Protein AF-A0AAU2EIB4-F1 (afdb_monomer)

Radius of gyration: 29.51 Å; Cα contacts (8 Å, |Δi|>4): 451; chains: 1; bounding box: 80×60×90 Å

Sequence (288 aa):
MELRTLIRRVTLGVAVVGSLVVGLFWWALLSLPGDAEPPDVTAMANAPATRAADRAAAELTDSQLGLLHARTPWAEQLGTSAADLCFSRSWSGSFGSGERWDPVTCRRTGTTYLAFDGEIRQRLDELDHTVAALGWLPDGGTWLTDADRHLQAPDSPAHPAATESAHPRQVPVRLHLSYTRLHTGPLTLSIDVLEVPAVPAGAGSWGSWADTRSLGGMPHQNDSSARAVYLTWRPVDSTALLGSTAHRYVAAFSFDAKYYVEPPAHSPEPSAPPAGAPACHSGSGRCN

Mean predicted aligned error: 10.16 Å

Secondary structure (DSSP, 8-state):
-HHHHHHHHHHHHHHHHHHHHHHHHHHHHHTSPP-PPPP-HHHHHHSHHHHHHHHHHHHHHHHHHHHHHHH-TTSEEEEEEEEEEEEEEEEEPSTT--EEEPPPEEEEEEEEEEEE-S-HHHHHHHHHHHHHHTTEEETTS--HHHHHHHHTS--SPP-TT--S------PPPEEEEEEEETTSTTEEEEEEEEETT-----SHHHHTTTTTSSTT------BTTEEEEEEEEE---HHHHHHGGGSSEEEEEEEEEEEEEPPP----------TT-----TTSS---

Nearest PDB structures (foldseek):
  8v3t-assembly1_a  TM=2.772E-01  e=1.375E+00  Clostridioides difficile
  3t24-assembly4_C  TM=1.553E-01  e=1.664E-01  Pseudomonas aeruginosa
  5nxn-assembly1_C  TM=1.214E-01  e=2.199E+00  Providencia stuartii

Structure (mmCIF, N/CA/C/O backbone):
data_AF-A0AAU2EIB4-F1
#
_entry.id   AF-A0AAU2EIB4-F1
#
loop_
_atom_site.group_PDB
_atom_site.id
_atom_site.type_symbol
_atom_site.label_atom_id
_atom_site.label_alt_id
_atom_site.label_comp_id
_atom_site.label_asym_id
_atom_site.label_entity_id
_atom_site.label_seq_id
_atom_site.pdbx_PDB_ins_code
_atom_site.Cartn_x
_atom_site.Cartn_y
_atom_site.Cartn_z
_atom_site.occupancy
_atom_site.B_iso_or_equiv
_atom_site.auth_seq_id
_atom_site.auth_comp_id
_atom_site.auth_asym_id
_atom_site.auth_atom_id
_atom_site.pdbx_PDB_model_num
ATOM 1 N N . MET A 1 1 ? 11.796 44.456 -66.136 1.00 62.12 1 MET A N 1
ATOM 2 C CA . MET A 1 1 ? 12.784 43.388 -65.849 1.00 62.12 1 MET A CA 1
ATOM 3 C C . MET A 1 1 ? 12.733 42.923 -64.388 1.00 62.12 1 MET A C 1
ATOM 5 O O . MET A 1 1 ? 13.039 41.769 -64.129 1.00 62.12 1 MET A O 1
ATOM 9 N N . GLU A 1 2 ? 12.257 43.751 -63.452 1.00 80.56 2 GLU A N 1
ATOM 10 C CA . GLU A 1 2 ? 12.262 43.447 -62.009 1.00 80.56 2 GLU A CA 1
ATOM 11 C C . GLU A 1 2 ? 11.270 42.364 -61.550 1.00 80.56 2 GLU A C 1
ATOM 13 O O . GLU A 1 2 ? 11.592 41.567 -60.671 1.00 80.56 2 GLU A O 1
ATOM 18 N N . LEU A 1 3 ? 10.102 42.250 -62.195 1.00 82.38 3 LEU A N 1
ATOM 19 C CA . LEU A 1 3 ? 9.063 41.294 -61.786 1.00 82.38 3 LEU A CA 1
ATOM 20 C C . LEU A 1 3 ? 9.509 39.824 -61.911 1.00 82.38 3 LEU A C 1
ATOM 22 O O . LEU A 1 3 ? 9.222 39.009 -61.040 1.00 82.38 3 LEU A O 1
ATOM 26 N N . ARG A 1 4 ? 10.264 39.474 -62.963 1.00 84.62 4 ARG A N 1
ATOM 27 C CA . ARG A 1 4 ? 10.778 38.102 -63.157 1.00 84.62 4 ARG A CA 1
ATOM 28 C C . ARG A 1 4 ? 11.824 37.729 -62.103 1.00 84.62 4 ARG A C 1
ATOM 30 O O . ARG A 1 4 ? 11.885 36.576 -61.683 1.00 84.62 4 ARG A O 1
ATOM 37 N N . THR A 1 5 ? 12.626 38.700 -61.672 1.00 83.75 5 THR A N 1
ATOM 38 C CA . THR A 1 5 ? 13.637 38.523 -60.623 1.00 83.75 5 THR A CA 1
ATOM 39 C C . THR A 1 5 ? 12.980 38.356 -59.256 1.00 83.75 5 THR A C 1
ATOM 41 O O . THR A 1 5 ? 13.392 37.486 -58.490 1.00 83.75 5 THR A O 1
ATOM 44 N N . LEU A 1 6 ? 11.921 39.127 -58.980 1.00 84.81 6 LEU A N 1
ATOM 45 C CA . LEU A 1 6 ? 11.118 38.997 -57.764 1.00 84.81 6 LEU A CA 1
ATOM 46 C C . LEU A 1 6 ? 10.454 37.613 -57.683 1.00 84.81 6 LEU A C 1
ATOM 48 O O . LEU A 1 6 ? 10.629 36.918 -56.686 1.00 84.81 6 LEU A O 1
ATOM 52 N N . ILE A 1 7 ? 9.782 37.173 -58.756 1.00 86.69 7 ILE A N 1
ATOM 53 C CA . ILE A 1 7 ? 9.124 35.857 -58.813 1.00 86.69 7 ILE A CA 1
ATOM 54 C C . ILE A 1 7 ? 10.138 34.737 -58.553 1.00 86.69 7 ILE A C 1
ATOM 56 O O . ILE A 1 7 ? 9.913 33.922 -57.667 1.00 86.69 7 ILE A O 1
ATOM 60 N N . ARG A 1 8 ? 11.295 34.736 -59.236 1.00 86.12 8 ARG A N 1
ATOM 61 C CA . ARG A 1 8 ? 12.336 33.710 -59.033 1.00 86.12 8 ARG A CA 1
ATOM 62 C C . ARG A 1 8 ? 12.844 33.642 -57.590 1.00 86.12 8 ARG A C 1
ATOM 64 O O . ARG A 1 8 ? 13.048 32.544 -57.082 1.00 86.12 8 ARG A O 1
ATOM 71 N N . ARG A 1 9 ? 13.039 34.788 -56.928 1.00 87.38 9 ARG A N 1
ATOM 72 C CA . ARG A 1 9 ? 13.483 34.835 -55.523 1.00 87.38 9 ARG A CA 1
ATOM 73 C C . ARG A 1 9 ? 12.424 34.278 -54.574 1.00 87.38 9 ARG A C 1
ATOM 75 O O . ARG A 1 9 ? 12.771 33.514 -53.680 1.00 87.38 9 ARG A O 1
ATOM 82 N N . VAL A 1 10 ? 11.151 34.606 -54.799 1.00 87.81 10 VAL A N 1
ATOM 83 C CA . VAL A 1 10 ? 10.037 34.083 -53.995 1.00 87.81 10 VAL A CA 1
ATOM 84 C C . VAL A 1 10 ? 9.903 32.570 -54.173 1.00 87.81 10 VAL A C 1
ATOM 86 O O . VAL A 1 10 ? 9.831 31.853 -53.180 1.00 87.81 10 VAL A O 1
ATOM 89 N N . THR A 1 11 ? 9.946 32.057 -55.408 1.00 88.25 11 THR A N 1
ATOM 90 C CA . THR A 1 11 ? 9.842 30.609 -55.663 1.00 88.25 11 THR A CA 1
ATOM 91 C C . THR A 1 11 ? 11.001 29.835 -55.033 1.00 88.25 11 THR A C 1
ATOM 93 O O . THR A 1 11 ? 10.778 28.787 -54.432 1.00 88.25 11 THR A O 1
ATOM 96 N N . LEU A 1 12 ? 12.227 30.368 -55.113 1.00 90.19 12 LEU A N 1
ATOM 97 C CA . LEU A 1 12 ? 13.396 29.768 -54.465 1.00 90.19 12 LEU A CA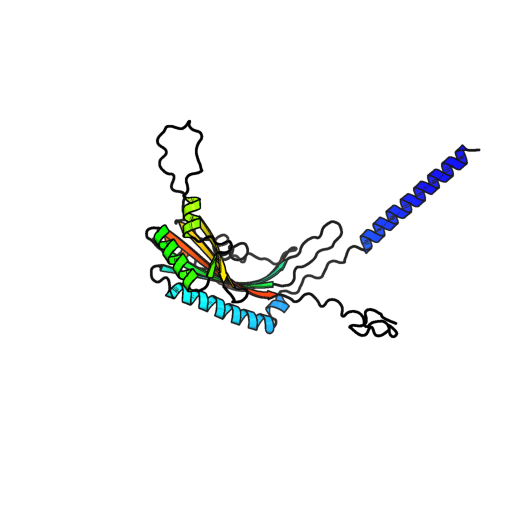 1
ATOM 98 C C . LEU A 1 12 ? 13.245 29.764 -52.936 1.00 90.19 12 LEU A C 1
ATOM 100 O O . LEU A 1 12 ? 13.489 28.742 -52.303 1.00 90.19 12 LEU A O 1
ATOM 104 N N . GLY A 1 13 ? 12.796 30.880 -52.352 1.00 90.00 13 GLY A N 1
ATOM 105 C CA . GLY A 1 13 ? 12.556 30.990 -50.912 1.00 90.00 13 GLY A CA 1
ATOM 106 C C . GLY A 1 13 ? 11.540 29.962 -50.413 1.00 90.00 13 GLY A C 1
ATOM 107 O O . GLY A 1 13 ? 11.810 29.255 -49.446 1.00 90.00 13 GLY A O 1
ATOM 108 N N . VAL A 1 14 ? 10.415 29.808 -51.119 1.00 91.31 14 VAL A N 1
ATOM 109 C CA . VAL A 1 14 ? 9.383 28.810 -50.784 1.00 91.31 14 VAL A CA 1
ATOM 110 C C . VAL A 1 14 ? 9.925 27.383 -50.890 1.00 91.31 14 VAL A C 1
ATOM 112 O O . VAL A 1 14 ? 9.680 26.578 -49.996 1.00 91.31 14 VAL A O 1
ATOM 115 N N . ALA A 1 15 ? 10.693 27.063 -51.936 1.00 91.06 15 ALA A N 1
ATOM 116 C CA . ALA A 1 15 ? 11.266 25.728 -52.109 1.00 91.06 15 ALA A CA 1
ATOM 117 C C . ALA A 1 15 ? 12.278 25.371 -51.004 1.00 91.06 15 ALA A C 1
ATOM 119 O O . ALA A 1 15 ? 12.261 24.252 -50.487 1.00 91.06 15 ALA A O 1
ATOM 120 N N . VAL A 1 16 ? 13.129 26.325 -50.607 1.00 93.12 16 VAL A N 1
ATOM 121 C CA . VAL A 1 16 ? 14.103 26.137 -49.518 1.00 93.12 16 VAL A CA 1
ATOM 122 C C . VAL A 1 16 ? 13.389 25.940 -48.182 1.00 93.12 16 VAL A C 1
ATOM 124 O O . VAL A 1 16 ? 13.687 24.982 -47.472 1.00 93.12 16 VAL A O 1
ATOM 127 N N . VAL A 1 17 ? 12.409 26.792 -47.862 1.00 93.31 17 VAL A N 1
ATOM 128 C CA . VAL A 1 17 ? 11.620 26.664 -46.627 1.00 93.31 17 VAL A CA 1
ATOM 129 C C . VAL A 1 17 ? 10.863 25.334 -46.601 1.00 93.31 17 VAL A C 1
ATOM 131 O O . VAL A 1 17 ? 10.927 24.625 -45.602 1.00 93.31 17 VAL A O 1
ATOM 134 N N . GLY A 1 18 ? 10.217 24.944 -47.704 1.00 94.12 18 GLY A N 1
ATOM 135 C CA . GLY A 1 18 ? 9.526 23.656 -47.808 1.00 94.12 18 GLY A CA 1
ATOM 136 C C . GLY A 1 18 ? 10.458 22.463 -47.586 1.00 94.12 18 GLY A C 1
ATOM 137 O O . GLY A 1 18 ? 10.119 21.547 -46.841 1.00 94.12 18 GLY A O 1
ATOM 138 N N . SER A 1 19 ? 11.665 22.505 -48.157 1.00 92.12 19 SER A N 1
ATOM 139 C CA . SER A 1 19 ? 12.671 21.446 -47.985 1.00 92.12 19 SER A CA 1
ATOM 140 C C . SER A 1 19 ? 13.161 21.347 -46.538 1.00 92.12 19 SER A C 1
ATOM 142 O O . SER A 1 19 ? 13.318 20.245 -46.018 1.00 92.12 19 SER A O 1
ATOM 144 N N . LEU A 1 20 ? 13.353 22.487 -45.863 1.00 94.25 20 LEU A N 1
ATOM 145 C CA . LEU A 1 20 ? 13.725 22.526 -44.446 1.00 94.25 20 LEU A CA 1
ATOM 146 C C . LEU A 1 20 ? 12.615 21.973 -43.548 1.00 94.25 20 LEU A C 1
ATOM 148 O O . LEU A 1 20 ? 12.910 21.215 -42.630 1.00 94.25 20 LEU A O 1
ATOM 152 N N . VAL A 1 21 ? 11.350 22.300 -43.829 1.00 93.88 21 VAL A N 1
ATOM 153 C CA . VAL A 1 21 ? 10.202 21.773 -43.073 1.00 93.88 21 VAL A CA 1
ATOM 154 C C . VAL A 1 21 ? 10.095 20.256 -43.229 1.00 93.88 21 VAL A C 1
ATOM 156 O O . VAL A 1 21 ? 9.965 19.555 -42.230 1.00 93.88 21 VAL A O 1
ATOM 159 N N . VAL A 1 22 ? 10.209 19.732 -44.454 1.00 94.06 22 VAL A N 1
ATOM 160 C CA . VAL A 1 22 ? 10.184 18.279 -44.700 1.00 94.06 22 VAL A CA 1
ATOM 161 C C . VAL A 1 22 ? 11.383 17.589 -44.047 1.00 94.06 22 VAL A C 1
ATOM 163 O O . VAL A 1 22 ? 11.212 16.548 -43.420 1.00 94.06 22 VAL A O 1
ATOM 166 N N . GLY A 1 23 ? 12.580 18.177 -44.140 1.00 94.12 23 GLY A N 1
ATOM 167 C CA . GLY A 1 23 ? 13.788 17.644 -43.509 1.00 94.12 23 GLY A CA 1
ATOM 168 C C . GLY A 1 23 ? 13.687 17.592 -41.984 1.00 94.12 23 GLY A C 1
ATOM 169 O O . GLY A 1 23 ? 14.019 16.570 -41.390 1.00 94.12 23 GLY A O 1
ATOM 170 N N . LEU A 1 24 ? 13.167 18.650 -41.354 1.00 92.00 24 LEU A N 1
ATOM 171 C CA . LEU A 1 24 ? 12.908 18.685 -39.912 1.00 92.00 24 LEU A CA 1
ATOM 172 C C . LEU A 1 24 ? 11.834 17.678 -39.500 1.00 92.00 24 LEU A C 1
ATOM 174 O O . LEU A 1 24 ? 12.001 17.008 -38.488 1.00 92.00 24 LEU A O 1
ATOM 178 N N . PHE A 1 25 ? 10.762 17.537 -40.283 1.00 89.88 25 PHE A N 1
ATOM 179 C CA . PHE A 1 25 ? 9.706 16.562 -40.011 1.00 89.88 25 PHE A CA 1
ATOM 180 C C . PHE A 1 25 ? 10.221 15.121 -40.120 1.00 89.88 25 PHE A C 1
ATOM 182 O O . PHE A 1 25 ? 9.961 14.300 -39.246 1.00 89.88 25 PHE A O 1
ATOM 189 N N . TRP A 1 26 ? 11.010 14.823 -41.154 1.00 89.44 26 TRP A N 1
ATOM 190 C CA . TRP A 1 26 ? 11.640 13.517 -41.338 1.00 89.44 26 TRP A CA 1
ATOM 191 C C . TRP A 1 26 ? 12.667 13.209 -40.243 1.00 89.44 26 TRP A C 1
ATOM 193 O O . TRP A 1 26 ? 12.669 12.114 -39.686 1.00 89.44 26 TRP A O 1
ATOM 203 N N . TRP A 1 27 ? 13.511 14.183 -39.887 1.00 88.62 27 TRP A N 1
ATOM 204 C CA . TRP A 1 27 ? 14.454 14.050 -38.777 1.00 88.62 27 TRP A CA 1
ATOM 205 C C . TRP A 1 27 ? 13.731 13.836 -37.447 1.00 88.62 27 TRP A C 1
ATOM 207 O O . TRP A 1 27 ? 14.137 12.969 -36.680 1.00 88.62 27 TRP A O 1
ATOM 217 N N . ALA A 1 28 ? 12.639 14.564 -37.195 1.00 84.44 28 ALA A N 1
ATOM 218 C CA . ALA A 1 28 ? 11.817 14.382 -36.007 1.00 84.44 28 ALA A CA 1
ATOM 219 C C . ALA A 1 28 ? 11.211 12.974 -35.958 1.00 84.44 28 ALA A C 1
ATOM 221 O O . ALA A 1 28 ? 11.289 12.345 -34.911 1.00 84.44 28 ALA A O 1
ATOM 222 N N . LEU A 1 29 ? 10.694 12.456 -37.081 1.00 82.25 29 LEU A N 1
ATOM 223 C CA . LEU A 1 29 ? 10.159 11.092 -37.185 1.00 82.25 29 LEU A CA 1
ATOM 224 C C . LEU A 1 29 ? 11.219 10.009 -36.936 1.00 82.25 29 LEU A C 1
ATOM 226 O O . LEU A 1 29 ? 10.932 9.032 -36.255 1.00 82.25 29 LEU A O 1
ATOM 230 N N . LEU A 1 30 ? 12.434 10.172 -37.467 1.00 82.00 30 LEU A N 1
ATOM 231 C CA . LEU A 1 30 ? 13.528 9.213 -37.254 1.00 82.00 30 LEU A CA 1
ATOM 232 C C . LEU A 1 30 ? 14.185 9.334 -35.876 1.00 82.00 30 LEU A C 1
ATOM 234 O O . LEU A 1 30 ? 14.812 8.386 -35.415 1.00 82.00 30 LEU A O 1
ATOM 238 N N . SER A 1 31 ? 14.068 10.498 -35.238 1.00 76.56 31 SER A N 1
ATOM 239 C CA . SER A 1 31 ? 14.584 10.741 -33.888 1.00 76.56 31 SER A CA 1
ATOM 240 C C . SER A 1 31 ? 13.589 10.337 -32.799 1.00 76.56 31 SER A C 1
ATOM 242 O O . SER A 1 31 ? 13.918 10.457 -31.619 1.00 76.56 31 SER A O 1
ATOM 244 N N . LEU A 1 32 ? 12.390 9.862 -33.169 1.00 73.12 32 LEU A N 1
ATOM 245 C CA . LEU A 1 32 ? 11.478 9.219 -32.230 1.00 73.12 32 LEU A CA 1
ATOM 246 C C . LEU A 1 32 ? 12.188 7.967 -31.691 1.00 73.12 32 LEU A C 1
ATOM 248 O O . LEU A 1 32 ? 12.517 7.082 -32.484 1.00 73.12 32 LEU A O 1
ATOM 252 N N . PRO A 1 33 ? 12.483 7.884 -30.380 1.00 65.12 33 PRO A N 1
ATOM 253 C CA . PRO A 1 33 ? 13.055 6.675 -29.812 1.00 65.12 33 PRO A CA 1
ATOM 254 C C . PRO A 1 33 ? 12.100 5.521 -30.112 1.00 65.12 33 PRO A C 1
ATOM 256 O O . PRO A 1 33 ? 10.898 5.649 -29.875 1.00 65.12 33 PRO A O 1
ATOM 259 N N . GLY A 1 34 ? 12.641 4.439 -30.682 1.00 66.81 34 GLY A N 1
ATOM 260 C CA . GLY A 1 34 ? 11.870 3.229 -30.954 1.00 66.81 34 GLY A CA 1
ATOM 261 C C . GLY A 1 34 ? 11.183 2.742 -29.683 1.00 66.81 34 GLY A C 1
ATOM 262 O O . GLY A 1 34 ? 11.707 2.955 -28.587 1.00 66.81 34 GLY A O 1
ATOM 263 N N . ASP A 1 35 ? 10.010 2.132 -29.844 1.00 71.44 35 ASP A N 1
ATOM 264 C CA . ASP A 1 35 ? 9.223 1.608 -28.731 1.00 71.44 35 ASP A CA 1
ATOM 265 C C . ASP A 1 35 ? 10.117 0.711 -27.869 1.00 71.44 35 ASP A C 1
ATOM 267 O O . ASP A 1 35 ? 10.663 -0.289 -28.348 1.00 71.44 35 ASP A O 1
ATOM 271 N N . ALA A 1 36 ? 10.343 1.117 -26.616 1.00 78.19 36 ALA A N 1
ATOM 272 C CA . ALA A 1 36 ? 11.129 0.314 -25.698 1.00 78.19 36 ALA A CA 1
ATOM 273 C C . ALA A 1 36 ? 10.382 -1.002 -25.468 1.00 78.19 36 ALA A C 1
ATOM 275 O O . ALA A 1 36 ? 9.189 -0.991 -25.152 1.00 78.19 36 ALA A O 1
ATOM 276 N N . GLU A 1 37 ? 11.077 -2.127 -25.638 1.00 87.00 37 GLU A N 1
ATOM 277 C CA . GLU A 1 37 ? 10.474 -3.434 -25.405 1.00 87.00 37 GLU A CA 1
ATOM 278 C C . GLU A 1 37 ? 9.962 -3.505 -23.953 1.00 87.00 37 GLU A C 1
ATOM 280 O O . GLU A 1 37 ? 10.705 -3.150 -23.030 1.00 87.00 37 GLU A O 1
ATOM 285 N N . PRO A 1 38 ? 8.698 -3.914 -23.728 1.00 89.25 38 PRO A N 1
ATOM 286 C CA . PRO A 1 38 ? 8.164 -4.058 -22.383 1.00 89.25 38 PRO A CA 1
ATOM 287 C C . PRO A 1 38 ? 9.028 -5.012 -21.551 1.00 89.25 38 PRO A C 1
ATOM 289 O O . PRO A 1 38 ? 9.407 -6.072 -22.054 1.00 89.25 38 PRO A O 1
ATOM 292 N N . PRO A 1 39 ? 9.305 -4.704 -20.273 1.00 91.81 39 PRO A N 1
ATOM 293 C CA . PRO A 1 39 ? 10.118 -5.576 -19.442 1.00 91.81 39 PRO A CA 1
ATOM 294 C C . PRO A 1 39 ? 9.410 -6.911 -19.191 1.00 91.81 39 PRO A C 1
ATOM 296 O O . PRO A 1 39 ? 8.196 -6.965 -18.953 1.00 91.81 39 PRO A O 1
ATOM 299 N N . ASP A 1 40 ? 10.183 -7.999 -19.175 1.00 94.69 40 ASP A N 1
ATOM 300 C CA . ASP A 1 40 ? 9.684 -9.319 -18.791 1.00 94.69 40 ASP A CA 1
ATOM 301 C C . ASP A 1 40 ? 9.557 -9.419 -17.262 1.00 94.69 40 ASP A C 1
ATOM 303 O O . ASP A 1 40 ? 10.422 -9.932 -16.543 1.00 94.69 40 ASP A O 1
ATOM 307 N N . VAL A 1 41 ? 8.430 -8.914 -16.756 1.00 95.44 41 VAL A N 1
ATOM 308 C CA . VAL A 1 41 ? 8.070 -8.972 -15.333 1.00 95.44 41 VAL A CA 1
ATOM 309 C C . VAL A 1 41 ? 8.018 -10.418 -14.827 1.00 95.44 41 VAL A C 1
ATOM 311 O O . VAL A 1 41 ? 8.342 -10.664 -13.667 1.00 95.44 41 VAL A O 1
ATOM 314 N N . THR A 1 42 ? 7.661 -11.387 -15.677 1.00 95.56 42 THR A N 1
ATOM 315 C CA . THR A 1 42 ? 7.569 -12.801 -15.281 1.00 95.56 42 THR A CA 1
ATOM 316 C C . THR A 1 42 ? 8.951 -13.391 -15.045 1.00 95.56 42 THR A C 1
ATOM 318 O O . THR A 1 42 ? 9.162 -14.062 -14.031 1.00 95.56 42 THR A O 1
ATOM 321 N N . ALA A 1 43 ? 9.908 -13.127 -15.935 1.00 96.50 43 ALA A N 1
ATOM 322 C CA . ALA A 1 43 ? 11.292 -13.549 -15.743 1.00 96.50 43 ALA A CA 1
ATOM 323 C C . ALA A 1 43 ? 11.899 -12.914 -14.482 1.00 96.50 43 ALA A C 1
ATOM 325 O O . ALA A 1 43 ? 12.492 -13.622 -13.665 1.00 96.50 43 ALA A O 1
ATOM 326 N N . MET A 1 44 ? 11.686 -11.610 -14.273 1.00 95.88 44 MET A N 1
ATOM 327 C CA . MET A 1 44 ? 12.184 -10.894 -13.090 1.00 95.88 44 MET A CA 1
ATOM 328 C C . MET A 1 44 ? 11.574 -11.419 -11.784 1.00 95.88 44 MET A C 1
ATOM 330 O O . MET A 1 44 ? 12.302 -11.642 -10.816 1.00 95.88 44 MET A O 1
ATOM 334 N N . ALA A 1 45 ? 10.263 -11.676 -11.756 1.00 96.50 45 ALA A N 1
ATOM 335 C CA . ALA A 1 45 ? 9.564 -12.216 -10.587 1.00 96.50 45 ALA A CA 1
ATOM 336 C C . ALA A 1 45 ? 10.061 -13.622 -10.201 1.00 96.50 45 ALA A C 1
ATOM 338 O O . ALA A 1 45 ? 10.161 -13.957 -9.021 1.00 96.50 45 ALA A O 1
ATOM 339 N N . ASN A 1 46 ? 10.419 -14.440 -11.196 1.00 97.12 46 ASN A N 1
ATOM 340 C CA . ASN A 1 46 ? 10.909 -15.803 -10.988 1.00 97.12 46 ASN A CA 1
ATOM 341 C C . ASN A 1 46 ? 12.430 -15.897 -10.781 1.00 97.12 46 ASN A C 1
ATOM 343 O O . ASN A 1 46 ? 12.939 -16.985 -10.494 1.00 97.12 46 ASN A O 1
ATOM 347 N N . ALA A 1 47 ? 13.167 -14.788 -10.891 1.00 97.44 47 ALA A N 1
ATOM 348 C CA . ALA A 1 47 ? 14.607 -14.782 -10.675 1.00 97.44 47 ALA A CA 1
ATOM 349 C C . ALA A 1 47 ? 14.959 -15.198 -9.225 1.00 97.44 47 ALA A C 1
ATOM 351 O O . ALA A 1 47 ? 14.277 -14.784 -8.279 1.00 97.44 47 ALA A O 1
ATOM 352 N N . PRO A 1 48 ? 16.047 -15.969 -8.996 1.00 97.06 48 PRO A N 1
ATOM 353 C CA . PRO A 1 48 ? 16.404 -16.452 -7.658 1.00 97.06 48 PRO A CA 1
ATOM 354 C C . PRO A 1 48 ? 16.579 -15.344 -6.612 1.00 97.06 48 PRO A C 1
ATOM 356 O O . PRO A 1 48 ? 16.170 -15.515 -5.464 1.00 97.06 48 PRO A O 1
ATOM 359 N N . ALA A 1 49 ? 17.154 -14.203 -7.009 1.00 95.12 49 ALA A N 1
ATOM 360 C CA . ALA A 1 49 ? 17.331 -13.046 -6.133 1.00 95.12 49 ALA A CA 1
ATOM 361 C C . ALA A 1 49 ? 15.981 -12.453 -5.695 1.00 95.12 49 ALA A C 1
ATOM 363 O O . ALA A 1 49 ? 15.772 -12.223 -4.505 1.00 95.12 49 ALA A O 1
ATOM 364 N N . THR A 1 50 ? 15.041 -12.291 -6.630 1.00 95.62 50 THR A N 1
ATOM 365 C CA . THR A 1 50 ? 13.686 -11.794 -6.358 1.00 95.62 50 THR A CA 1
ATOM 366 C C . THR A 1 50 ? 12.923 -12.740 -5.436 1.00 95.62 50 THR A C 1
ATOM 368 O O . THR A 1 50 ? 12.358 -12.297 -4.445 1.00 95.62 50 THR A O 1
ATOM 371 N N . ARG A 1 51 ? 12.992 -14.058 -5.670 1.00 97.25 51 ARG A N 1
ATOM 372 C CA . ARG A 1 51 ? 12.348 -15.076 -4.814 1.00 97.25 51 ARG A CA 1
ATOM 373 C C . ARG A 1 51 ? 12.955 -15.162 -3.410 1.00 97.25 51 ARG A C 1
ATOM 375 O O . ARG A 1 51 ? 12.277 -15.537 -2.455 1.00 97.25 51 ARG A O 1
ATOM 382 N N . ALA A 1 52 ? 14.245 -14.867 -3.262 1.00 96.50 52 ALA A N 1
ATOM 383 C CA . ALA A 1 52 ? 14.866 -14.745 -1.945 1.00 96.50 52 ALA A CA 1
ATOM 384 C C . ALA A 1 52 ? 14.381 -13.482 -1.214 1.00 96.50 52 ALA A C 1
ATOM 386 O O . ALA A 1 52 ? 14.052 -13.564 -0.032 1.00 96.50 52 ALA A O 1
ATOM 387 N N . ALA A 1 53 ? 14.289 -12.354 -1.922 1.00 95.50 53 ALA A N 1
ATOM 388 C CA . ALA A 1 53 ? 13.785 -11.096 -1.379 1.00 95.50 53 ALA A CA 1
ATOM 389 C C . ALA A 1 53 ? 12.289 -11.165 -1.007 1.00 95.50 53 ALA A C 1
ATOM 391 O O . ALA A 1 53 ? 11.923 -10.674 0.056 1.00 95.50 53 ALA A O 1
ATOM 392 N N . ASP A 1 54 ? 11.461 -11.844 -1.809 1.00 95.94 54 ASP A N 1
ATOM 393 C CA . ASP A 1 54 ? 10.052 -12.157 -1.511 1.00 95.94 54 ASP A CA 1
ATOM 394 C C . ASP A 1 54 ? 9.922 -12.896 -0.170 1.00 95.94 54 ASP A C 1
ATOM 396 O O . ASP A 1 54 ? 9.244 -12.424 0.739 1.00 95.94 54 ASP A O 1
ATOM 400 N N . ARG A 1 55 ? 10.663 -13.997 0.028 1.00 96.94 55 ARG A N 1
ATOM 401 C CA . ARG A 1 55 ? 10.629 -14.744 1.301 1.00 96.94 55 ARG A CA 1
ATOM 402 C C . ARG A 1 55 ? 11.018 -13.887 2.505 1.00 96.94 55 ARG A C 1
ATOM 404 O O . ARG A 1 55 ? 10.337 -13.939 3.524 1.00 96.94 55 ARG A O 1
ATOM 411 N N . ALA A 1 56 ? 12.068 -13.075 2.382 1.00 95.75 56 ALA A N 1
ATOM 412 C CA . ALA A 1 56 ? 12.481 -12.167 3.452 1.00 95.75 56 ALA A CA 1
ATOM 413 C C . ALA A 1 56 ? 11.415 -11.093 3.739 1.00 95.75 56 ALA A C 1
ATOM 415 O O . ALA A 1 56 ? 11.149 -10.775 4.899 1.00 95.75 56 ALA A O 1
ATOM 416 N N . ALA A 1 57 ? 10.773 -10.557 2.696 1.00 95.06 57 ALA A N 1
ATOM 417 C CA . ALA A 1 57 ? 9.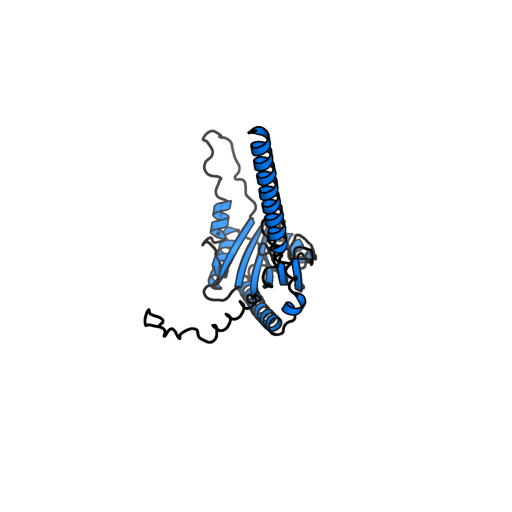656 -9.631 2.840 1.00 95.06 57 ALA A CA 1
ATOM 418 C C . ALA A 1 57 ? 8.453 -10.305 3.514 1.00 95.06 57 ALA A C 1
ATOM 420 O O . ALA A 1 57 ? 7.822 -9.700 4.375 1.00 95.06 57 ALA A O 1
ATOM 421 N N . ALA A 1 58 ? 8.168 -11.566 3.178 1.00 95.81 58 ALA A N 1
ATOM 422 C CA . ALA A 1 58 ? 7.109 -12.346 3.803 1.00 95.81 58 ALA A CA 1
ATOM 423 C C . ALA A 1 58 ? 7.340 -12.564 5.294 1.00 95.81 58 ALA A C 1
ATOM 425 O O . ALA A 1 58 ? 6.465 -12.233 6.089 1.00 95.81 58 ALA A O 1
ATOM 426 N N . GLU A 1 59 ? 8.526 -13.025 5.680 1.00 96.31 59 GLU A N 1
ATOM 427 C CA . GLU A 1 59 ? 8.896 -13.199 7.087 1.00 96.31 59 GLU A CA 1
ATOM 428 C C . GLU A 1 59 ? 8.807 -11.879 7.866 1.00 96.31 59 GLU A C 1
ATOM 430 O O . GLU A 1 59 ? 8.281 -11.847 8.981 1.00 96.31 59 GLU A O 1
ATOM 435 N N . LEU A 1 60 ? 9.274 -10.775 7.272 1.00 94.69 60 LEU A N 1
ATOM 436 C CA . LEU A 1 60 ? 9.214 -9.452 7.888 1.00 94.69 60 LEU A CA 1
ATOM 437 C C . LEU A 1 60 ? 7.767 -8.991 8.107 1.00 94.69 60 LEU A C 1
ATOM 439 O O . LEU A 1 60 ? 7.411 -8.605 9.222 1.00 94.69 60 LEU A O 1
ATOM 443 N N . THR A 1 61 ? 6.938 -9.037 7.064 1.00 94.44 61 THR A N 1
ATOM 444 C CA . THR A 1 61 ? 5.524 -8.644 7.118 1.00 94.44 61 THR A CA 1
ATOM 445 C C . THR A 1 61 ? 4.748 -9.511 8.108 1.00 94.44 61 THR A C 1
ATOM 447 O O . THR A 1 61 ? 4.063 -8.978 8.981 1.00 94.44 61 THR A O 1
ATOM 450 N N . ASP A 1 62 ? 4.894 -10.834 8.034 1.00 96.19 62 ASP A N 1
ATOM 451 C CA . ASP A 1 62 ? 4.179 -11.773 8.900 1.00 96.19 62 ASP A CA 1
ATOM 452 C C . ASP A 1 62 ? 4.609 -11.602 10.374 1.00 96.19 62 ASP A C 1
ATOM 454 O O . ASP A 1 62 ? 3.774 -11.649 11.281 1.00 96.19 62 ASP A O 1
ATOM 458 N N . SER A 1 63 ? 5.890 -11.300 10.629 1.00 96.56 63 SER A N 1
ATOM 459 C CA . SER A 1 63 ? 6.386 -10.962 11.969 1.00 96.56 63 SER A CA 1
ATOM 460 C C . SER A 1 63 ? 5.755 -9.680 12.524 1.00 96.56 63 SER A C 1
ATOM 462 O O . SER A 1 63 ? 5.348 -9.658 13.688 1.00 96.56 63 SER A O 1
ATOM 464 N N . GLN A 1 64 ? 5.634 -8.619 11.715 1.00 96.25 64 GLN A N 1
ATOM 465 C CA . GLN A 1 64 ? 4.991 -7.374 12.154 1.00 96.25 64 GLN A CA 1
ATOM 466 C C . GLN A 1 64 ? 3.499 -7.565 12.440 1.00 96.25 64 GLN A C 1
ATOM 468 O O . GLN A 1 64 ? 3.010 -7.073 13.459 1.00 96.25 64 GLN A O 1
ATOM 473 N N . LEU A 1 65 ? 2.794 -8.331 11.602 1.00 96.00 65 LEU A N 1
ATOM 474 C CA . LEU A 1 65 ? 1.395 -8.697 11.838 1.00 96.00 65 LEU A CA 1
ATOM 475 C C . LEU A 1 65 ? 1.238 -9.468 13.159 1.00 96.00 65 LEU A C 1
ATOM 477 O O . LEU A 1 65 ? 0.357 -9.148 13.957 1.00 96.00 65 LEU A O 1
ATOM 481 N N . GLY A 1 66 ? 2.125 -10.431 13.434 1.00 97.25 66 GLY A N 1
ATOM 482 C CA . GLY A 1 66 ? 2.125 -11.185 14.691 1.00 97.25 66 GLY A CA 1
ATOM 483 C C . GLY A 1 66 ? 2.385 -10.314 15.927 1.00 97.25 66 GLY A C 1
ATOM 484 O O . GLY A 1 66 ? 1.703 -10.463 16.942 1.00 97.25 66 GLY A O 1
ATOM 485 N N . LEU A 1 67 ? 3.328 -9.369 15.841 1.00 97.19 67 LEU A N 1
ATOM 486 C CA . LEU A 1 67 ? 3.608 -8.414 16.920 1.00 97.19 67 LEU A CA 1
ATOM 487 C C . LEU A 1 67 ? 2.422 -7.487 17.191 1.00 97.19 67 LEU A C 1
ATOM 489 O O . LEU A 1 67 ? 2.080 -7.261 18.351 1.00 97.19 67 LEU A O 1
ATOM 493 N N . LEU A 1 68 ? 1.789 -6.971 16.137 1.00 97.00 68 LEU A N 1
ATOM 494 C CA . LEU A 1 68 ? 0.606 -6.128 16.257 1.00 97.00 68 LEU A CA 1
ATOM 495 C C . LEU A 1 68 ? -0.545 -6.887 16.929 1.00 97.00 68 LEU A C 1
ATOM 497 O O . LEU A 1 68 ? -1.141 -6.375 17.877 1.00 97.00 68 LEU A O 1
ATOM 501 N N . HIS A 1 69 ? -0.814 -8.120 16.492 1.00 96.62 69 HIS A N 1
ATOM 502 C CA . HIS A 1 69 ? -1.854 -8.962 17.081 1.00 96.62 69 HIS A CA 1
ATOM 503 C C . HIS A 1 69 ? -1.602 -9.214 18.575 1.00 96.62 69 HIS A C 1
ATOM 505 O O . HIS A 1 69 ? -2.478 -8.988 19.405 1.00 96.62 69 HIS A O 1
ATOM 511 N N . ALA A 1 70 ? -0.370 -9.571 18.949 1.00 97.69 70 ALA A N 1
ATOM 512 C CA . ALA A 1 70 ? -0.001 -9.789 20.349 1.00 97.69 70 ALA A CA 1
ATOM 513 C C . ALA A 1 70 ? -0.151 -8.533 21.234 1.00 97.69 70 ALA A C 1
ATOM 515 O O . ALA A 1 70 ? -0.284 -8.650 22.453 1.00 97.69 70 ALA A O 1
ATOM 516 N N . ARG A 1 71 ? -0.113 -7.329 20.645 1.00 97.81 71 ARG A N 1
ATOM 517 C CA . ARG A 1 71 ? -0.267 -6.045 21.350 1.00 97.81 71 ARG A CA 1
ATOM 518 C C . ARG A 1 71 ? -1.689 -5.488 21.331 1.00 97.81 71 ARG A C 1
ATOM 520 O O . ARG A 1 71 ? -1.949 -4.510 22.023 1.00 97.81 71 ARG A O 1
ATOM 527 N N . THR A 1 72 ? -2.609 -6.120 20.609 1.00 97.06 72 THR A N 1
ATOM 528 C CA . THR A 1 72 ? -4.012 -5.693 20.496 1.00 97.06 72 THR A CA 1
ATOM 529 C C . THR A 1 72 ? -4.991 -6.778 20.974 1.00 97.06 72 THR A C 1
ATOM 531 O O . THR A 1 72 ? -5.966 -7.069 20.288 1.00 97.06 72 THR A O 1
ATOM 534 N N . PRO A 1 73 ? -4.808 -7.372 22.176 1.00 97.06 73 PRO A N 1
ATOM 535 C CA . PRO A 1 73 ? -5.660 -8.470 22.653 1.00 97.06 73 PRO A CA 1
ATOM 536 C C . PRO A 1 73 ? -7.109 -8.047 22.948 1.00 97.06 73 PRO A C 1
ATOM 538 O O . PRO A 1 73 ? -7.956 -8.886 23.232 1.00 97.06 73 PRO A O 1
ATOM 541 N N . TRP A 1 74 ? -7.384 -6.742 22.940 1.00 96.62 74 TRP A N 1
ATOM 542 C CA . TRP A 1 74 ? -8.709 -6.164 23.136 1.00 96.62 74 TRP A CA 1
ATOM 543 C C . TRP A 1 74 ? -9.548 -6.115 21.851 1.00 96.62 74 TRP A C 1
ATOM 545 O O . TRP A 1 74 ? -10.731 -5.786 21.937 1.00 96.62 74 TRP A O 1
ATOM 555 N N . ALA A 1 75 ? -8.955 -6.402 20.689 1.00 97.44 75 ALA A N 1
ATOM 556 C CA . ALA A 1 75 ? -9.631 -6.420 19.398 1.00 97.44 75 ALA A CA 1
ATOM 557 C C . ALA A 1 75 ? -9.820 -7.859 18.896 1.00 97.44 75 ALA A C 1
ATOM 559 O O . ALA A 1 75 ? -8.964 -8.722 19.097 1.00 97.44 75 ALA A O 1
ATOM 560 N N . GLU A 1 76 ? -10.932 -8.111 18.210 1.00 96.69 76 GLU A N 1
ATOM 561 C CA . GLU A 1 76 ? -11.206 -9.391 17.565 1.00 96.69 76 GLU A CA 1
ATOM 562 C C . GLU A 1 76 ? -10.530 -9.446 16.193 1.00 96.69 76 GLU A C 1
ATOM 564 O O . GLU A 1 76 ? -10.636 -8.516 15.393 1.00 96.69 76 GLU A O 1
ATOM 569 N N . GLN A 1 77 ? -9.832 -10.543 15.895 1.00 95.75 77 GLN A N 1
ATOM 570 C CA . GLN A 1 77 ? -9.211 -10.730 14.589 1.00 95.75 77 GLN A CA 1
ATOM 571 C C . GLN A 1 77 ? -10.229 -11.275 13.585 1.00 95.75 77 GLN A C 1
ATOM 573 O O . GLN A 1 77 ? -10.677 -12.411 13.704 1.00 95.75 77 GLN A O 1
ATOM 578 N N . LEU A 1 78 ? -10.522 -10.489 12.549 1.00 93.19 78 LEU A N 1
ATOM 579 C CA . LEU A 1 78 ? -11.433 -10.892 11.473 1.00 93.19 78 LEU A CA 1
ATOM 580 C C . LEU A 1 78 ? -10.733 -11.727 10.395 1.00 93.19 78 LEU A C 1
ATOM 582 O O . LEU A 1 78 ? -11.364 -12.517 9.702 1.00 93.19 78 LEU A O 1
ATOM 586 N N . GLY A 1 79 ? -9.424 -11.541 10.221 1.00 92.88 79 GLY A N 1
ATOM 587 C CA . GLY A 1 79 ? -8.643 -12.281 9.236 1.00 92.88 79 GLY A CA 1
ATOM 588 C C . GLY A 1 79 ? -7.429 -11.515 8.731 1.00 92.88 79 GLY A C 1
ATOM 589 O O . GLY A 1 79 ? -7.105 -10.426 9.208 1.00 92.88 79 GLY A O 1
ATOM 590 N N . THR A 1 80 ? -6.754 -12.104 7.744 1.00 93.69 80 THR A N 1
ATOM 591 C CA . THR A 1 80 ? -5.601 -11.495 7.072 1.00 93.69 80 THR A CA 1
ATOM 592 C C . THR A 1 80 ? -5.731 -11.610 5.559 1.00 93.69 80 THR A C 1
ATOM 594 O O . THR A 1 80 ? -6.282 -12.591 5.057 1.00 93.69 80 THR A O 1
ATOM 597 N N . SER A 1 81 ? -5.183 -10.636 4.837 1.00 92.06 81 SER A N 1
ATOM 598 C CA . SER A 1 81 ? -4.940 -10.721 3.398 1.00 92.06 81 SER A CA 1
ATOM 599 C C . SER A 1 81 ? -3.444 -10.592 3.109 1.00 92.06 81 SER A C 1
ATOM 601 O O . SER A 1 81 ? -2.665 -10.096 3.927 1.00 92.06 81 SER A O 1
ATOM 603 N N . ALA A 1 82 ? -3.013 -11.127 1.971 1.00 92.75 82 ALA A N 1
ATOM 604 C CA . ALA A 1 82 ? -1.642 -10.995 1.499 1.00 92.75 82 ALA A CA 1
ATOM 605 C C . ALA A 1 82 ? -1.610 -10.915 -0.028 1.00 92.75 82 ALA A C 1
ATOM 607 O O . ALA A 1 82 ? -2.211 -11.744 -0.714 1.00 92.75 82 ALA A O 1
ATOM 608 N N . ALA A 1 83 ? -0.860 -9.955 -0.553 1.00 91.25 83 ALA A N 1
ATOM 609 C CA . ALA A 1 83 ? -0.592 -9.813 -1.974 1.00 91.25 83 ALA A CA 1
ATOM 610 C C . ALA A 1 83 ? 0.909 -9.620 -2.194 1.00 91.25 83 ALA A C 1
ATOM 612 O O . ALA A 1 83 ? 1.549 -8.826 -1.509 1.00 91.25 83 ALA A O 1
ATOM 613 N N . ASP A 1 84 ? 1.464 -10.344 -3.156 1.00 93.31 84 ASP A N 1
ATOM 614 C CA . ASP A 1 84 ? 2.818 -10.132 -3.652 1.00 93.31 84 ASP A CA 1
ATOM 615 C C . ASP A 1 84 ? 2.752 -9.908 -5.160 1.00 93.31 84 ASP A C 1
ATOM 617 O O . ASP A 1 84 ? 2.221 -10.745 -5.895 1.00 93.31 84 ASP A O 1
ATOM 621 N N . LEU A 1 85 ? 3.247 -8.752 -5.590 1.00 92.88 85 LEU A N 1
ATOM 622 C CA . LEU A 1 85 ? 3.103 -8.227 -6.935 1.00 92.88 85 LEU A CA 1
ATOM 623 C C . LEU A 1 85 ? 4.441 -7.683 -7.426 1.00 92.88 85 LEU A C 1
ATOM 625 O O . LEU A 1 85 ? 4.979 -6.732 -6.856 1.00 92.88 85 LEU A O 1
ATOM 629 N N . CYS A 1 86 ? 4.895 -8.208 -8.559 1.00 95.19 86 CYS A N 1
ATOM 630 C CA . CYS A 1 86 ? 5.871 -7.549 -9.414 1.00 95.19 86 CYS A CA 1
ATOM 631 C C . CYS A 1 86 ? 5.135 -6.828 -10.540 1.00 95.19 86 CYS A C 1
ATOM 633 O O . CYS A 1 86 ? 4.255 -7.411 -11.174 1.00 95.19 86 CYS A O 1
ATOM 635 N N . PHE A 1 87 ? 5.484 -5.574 -10.813 1.00 93.94 87 PHE A N 1
ATOM 636 C CA . PHE A 1 87 ? 4.882 -4.832 -11.915 1.00 93.94 87 PHE A CA 1
ATOM 637 C C . PHE A 1 87 ? 5.851 -3.821 -12.539 1.00 93.94 87 PHE A C 1
ATOM 639 O O . PHE A 1 87 ? 6.810 -3.376 -11.909 1.00 93.94 87 PHE A O 1
ATOM 646 N N . SER A 1 88 ? 5.541 -3.421 -13.767 1.00 93.50 88 SER A N 1
ATOM 647 C CA . SER A 1 88 ? 6.084 -2.249 -14.450 1.00 93.50 88 SER A CA 1
ATOM 648 C C . SER A 1 88 ? 4.933 -1.511 -15.136 1.00 93.50 88 SER A C 1
ATOM 650 O O . SER A 1 88 ? 3.961 -2.132 -15.581 1.00 93.50 88 SER A O 1
ATOM 652 N N . ARG A 1 89 ? 5.004 -0.181 -15.166 1.00 91.88 89 ARG A N 1
ATOM 653 C CA . ARG A 1 89 ? 4.027 0.671 -15.848 1.00 91.88 89 ARG A CA 1
ATOM 654 C C . ARG A 1 89 ? 4.677 1.295 -17.060 1.00 91.88 89 ARG A C 1
ATOM 656 O O . ARG A 1 89 ? 5.844 1.675 -16.995 1.00 91.88 89 ARG A O 1
ATOM 663 N N . SER A 1 90 ? 3.910 1.435 -18.128 1.00 90.44 90 SER A N 1
ATOM 664 C CA . SER A 1 90 ? 4.317 2.290 -19.221 1.00 90.44 90 SER A CA 1
ATOM 665 C C . SER A 1 90 ? 3.763 3.695 -19.045 1.00 90.44 90 SER A C 1
ATOM 667 O O . SER A 1 90 ? 2.724 3.929 -18.420 1.00 90.44 90 SER A O 1
ATOM 669 N N . TRP A 1 91 ? 4.495 4.657 -19.581 1.00 86.69 91 TRP A N 1
ATOM 670 C CA . TRP A 1 91 ? 4.055 6.031 -19.690 1.00 86.69 91 TRP A CA 1
ATOM 671 C C . TRP A 1 91 ? 4.359 6.520 -21.097 1.00 86.69 91 TRP A C 1
ATOM 673 O O . TRP A 1 91 ? 5.465 6.364 -21.622 1.00 86.69 91 TRP A O 1
ATOM 683 N N . SER A 1 92 ? 3.347 7.119 -21.720 1.00 81.75 92 SER A N 1
ATOM 684 C CA . SER A 1 92 ? 3.533 7.864 -22.955 1.00 81.75 92 SER A CA 1
ATOM 685 C C . SER A 1 92 ? 4.264 9.153 -22.608 1.00 81.75 92 SER A C 1
ATOM 687 O O . SER A 1 92 ? 3.743 9.981 -21.852 1.00 81.75 92 SER A O 1
ATOM 689 N N . GLY A 1 93 ? 5.468 9.330 -23.138 1.00 69.75 93 GLY A N 1
ATOM 690 C CA . GLY A 1 93 ? 6.155 10.600 -22.998 1.00 69.75 93 GLY A CA 1
ATOM 691 C C . GLY A 1 93 ? 5.439 11.718 -23.769 1.00 69.75 93 GLY A C 1
ATOM 692 O O . GLY A 1 93 ? 4.547 11.484 -24.590 1.00 69.75 93 GLY A O 1
ATOM 693 N N . SER A 1 94 ? 5.798 12.971 -23.490 1.00 70.75 94 SER A N 1
ATOM 694 C CA . SER A 1 94 ? 5.293 14.105 -24.268 1.00 70.75 94 SER A CA 1
ATOM 695 C C . SER A 1 94 ? 5.780 14.027 -25.722 1.00 70.75 94 SER A C 1
ATOM 697 O O . SER A 1 94 ? 6.790 13.380 -26.007 1.00 70.75 94 SER A O 1
ATOM 699 N N . PHE A 1 95 ? 5.022 14.658 -26.632 1.00 61.59 95 PHE A N 1
ATOM 700 C CA . PHE A 1 95 ? 5.225 14.727 -28.089 1.00 61.59 95 PHE A CA 1
ATOM 701 C C . PHE A 1 95 ? 6.542 14.124 -28.601 1.00 61.59 95 PHE A C 1
ATOM 703 O O . PHE A 1 95 ? 7.594 14.760 -28.563 1.00 61.59 95 PHE A O 1
ATOM 710 N N . GLY A 1 96 ? 6.451 12.903 -29.124 1.00 65.19 96 GLY A N 1
ATOM 711 C CA . GLY A 1 96 ? 7.538 12.248 -29.843 1.00 65.19 96 GLY A CA 1
ATOM 712 C C . GLY A 1 96 ? 8.555 11.489 -28.986 1.00 65.19 96 GLY A C 1
ATOM 713 O O . GLY A 1 96 ? 9.528 10.970 -29.519 1.00 65.19 96 GLY A O 1
ATOM 714 N N . SER A 1 97 ? 8.350 11.366 -27.677 1.00 68.69 97 SER A N 1
ATOM 715 C CA . SER A 1 97 ? 9.035 10.328 -26.904 1.00 68.69 97 SER A CA 1
ATOM 716 C C . SER A 1 97 ? 8.150 9.083 -26.886 1.00 68.69 97 SER A C 1
ATOM 718 O O . SER A 1 97 ? 7.033 9.140 -26.381 1.00 68.69 97 SER A O 1
ATOM 720 N N . GLY A 1 98 ? 8.613 8.003 -27.524 1.00 76.62 98 GLY A N 1
ATOM 721 C CA . GLY A 1 98 ? 7.924 6.711 -27.570 1.00 76.62 98 GLY A CA 1
ATOM 722 C C . GLY A 1 98 ? 7.584 6.158 -26.184 1.00 76.62 98 GLY A C 1
ATOM 723 O O . GLY A 1 98 ? 7.913 6.756 -25.153 1.00 76.62 98 GLY A O 1
ATOM 724 N N . GLU A 1 99 ? 6.905 5.014 -26.158 1.00 86.12 99 GLU A N 1
ATOM 725 C CA . GLU A 1 99 ? 6.529 4.358 -24.908 1.00 86.12 99 GLU A CA 1
ATOM 726 C C . GLU A 1 99 ? 7.771 4.068 -24.054 1.00 86.12 99 GLU A C 1
ATOM 728 O O . GLU A 1 99 ? 8.768 3.513 -24.523 1.00 86.12 99 GLU A O 1
ATOM 733 N N . ARG A 1 100 ? 7.720 4.480 -22.786 1.00 87.69 100 ARG A N 1
ATOM 734 C CA . ARG A 1 100 ? 8.754 4.185 -21.795 1.00 87.69 100 ARG A CA 1
ATOM 735 C C . ARG A 1 100 ? 8.162 3.314 -20.711 1.00 87.69 100 ARG A C 1
ATOM 737 O O . ARG A 1 100 ? 7.025 3.532 -20.310 1.00 87.69 100 ARG A O 1
ATOM 744 N N . TRP A 1 101 ? 8.960 2.383 -20.212 1.00 90.38 101 TRP A N 1
ATOM 745 C CA . TRP A 1 101 ? 8.589 1.498 -19.118 1.00 90.38 101 TRP A CA 1
ATOM 746 C C . TRP A 1 101 ? 9.348 1.881 -17.852 1.00 90.38 101 TRP A C 1
ATOM 748 O O . TRP A 1 101 ? 10.549 2.155 -17.895 1.00 90.38 101 TRP A O 1
ATOM 758 N N . ASP A 1 102 ? 8.640 1.917 -16.728 1.00 91.75 102 ASP A N 1
ATOM 759 C CA . ASP A 1 102 ? 9.252 2.027 -15.409 1.00 91.75 102 ASP A CA 1
ATOM 760 C C . ASP A 1 102 ? 10.043 0.746 -15.084 1.00 91.75 102 ASP A C 1
ATOM 762 O O . ASP A 1 102 ? 9.658 -0.341 -15.529 1.00 91.75 102 ASP A O 1
ATOM 766 N N . PRO A 1 103 ? 11.105 0.821 -14.264 1.00 93.69 103 PRO A N 1
ATOM 767 C CA . PRO A 1 103 ? 11.794 -0.373 -13.782 1.00 93.69 103 PRO A CA 1
ATOM 768 C C . PRO A 1 103 ? 10.832 -1.337 -13.077 1.00 93.69 103 PRO A C 1
ATOM 770 O O . PRO A 1 103 ? 9.950 -0.898 -12.323 1.00 93.69 103 PRO A O 1
ATOM 773 N N . VAL A 1 104 ? 11.028 -2.648 -13.261 1.00 95.00 104 VAL A N 1
ATOM 774 C CA . VAL A 1 104 ? 10.215 -3.650 -12.556 1.00 95.00 104 VAL A CA 1
ATOM 775 C C . VAL A 1 104 ? 10.368 -3.465 -11.050 1.00 95.00 104 VAL A C 1
ATOM 777 O O . VAL A 1 104 ? 11.468 -3.504 -10.501 1.00 95.00 104 VAL A O 1
ATOM 780 N N . THR A 1 105 ? 9.250 -3.267 -10.359 1.00 94.44 105 THR A N 1
ATOM 781 C CA . THR A 1 105 ? 9.204 -3.159 -8.901 1.00 94.44 105 THR A CA 1
ATOM 782 C C . THR A 1 105 ? 8.383 -4.305 -8.340 1.00 94.44 105 THR A C 1
ATOM 784 O O . THR A 1 105 ? 7.242 -4.500 -8.758 1.00 94.44 105 THR A O 1
ATOM 787 N N . CYS A 1 106 ? 8.933 -5.014 -7.356 1.00 95.38 106 CYS A N 1
ATOM 788 C CA . CYS A 1 106 ? 8.193 -6.015 -6.601 1.00 95.38 106 CYS A CA 1
ATOM 789 C C . CYS A 1 106 ? 7.956 -5.573 -5.161 1.00 95.38 106 CYS A C 1
ATOM 791 O O . CYS A 1 106 ? 8.826 -4.972 -4.514 1.00 95.38 106 CYS A O 1
ATOM 793 N N . ARG A 1 107 ? 6.754 -5.864 -4.672 1.00 94.19 107 ARG A N 1
ATOM 794 C CA . ARG A 1 107 ? 6.315 -5.520 -3.326 1.00 94.19 107 ARG A CA 1
ATOM 795 C C . ARG A 1 107 ? 5.424 -6.600 -2.748 1.00 94.19 107 ARG A C 1
ATOM 797 O O . ARG A 1 107 ? 4.645 -7.216 -3.472 1.00 94.19 107 ARG A O 1
ATOM 804 N N . ARG A 1 108 ? 5.475 -6.728 -1.430 1.00 94.06 108 ARG A N 1
ATOM 805 C CA . ARG A 1 108 ? 4.531 -7.521 -0.656 1.00 94.06 108 ARG A CA 1
ATOM 806 C C . ARG A 1 108 ? 3.705 -6.607 0.232 1.00 94.06 108 ARG A C 1
ATOM 808 O O . ARG A 1 108 ? 4.271 -5.810 0.971 1.00 94.06 108 ARG A O 1
ATO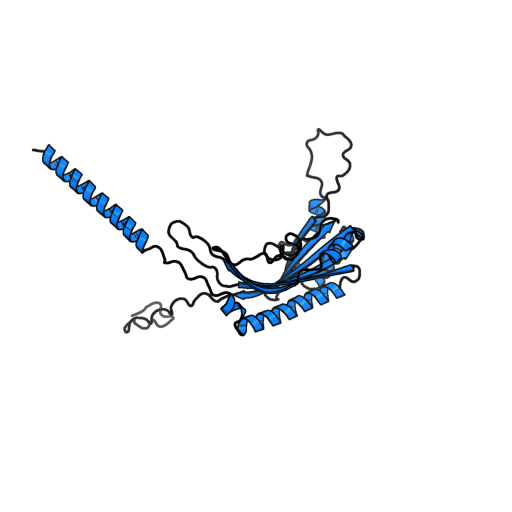M 815 N N . THR A 1 109 ? 2.394 -6.787 0.225 1.00 93.50 109 THR A N 1
ATOM 816 C CA . THR A 1 109 ? 1.475 -6.161 1.173 1.00 93.50 109 THR A CA 1
ATOM 817 C C . THR A 1 109 ? 0.811 -7.258 1.997 1.00 93.50 109 THR A C 1
ATOM 819 O O . THR A 1 109 ? 0.229 -8.188 1.438 1.00 93.50 109 THR A O 1
ATOM 822 N N . GLY A 1 110 ? 0.914 -7.179 3.322 1.00 94.12 110 GLY A N 1
ATOM 823 C CA . GLY A 1 110 ? 0.169 -8.043 4.238 1.00 94.12 110 GLY A CA 1
ATOM 824 C C . GLY A 1 110 ? -0.725 -7.209 5.138 1.00 94.12 110 GLY A C 1
ATOM 825 O O . GLY A 1 110 ? -0.241 -6.273 5.777 1.00 94.12 110 GLY A O 1
ATOM 826 N N . THR A 1 111 ? -2.004 -7.566 5.202 1.00 94.00 111 THR A N 1
ATOM 827 C CA . THR A 1 111 ? -3.011 -6.839 5.977 1.00 94.00 111 THR A CA 1
ATOM 828 C C . THR A 1 111 ? -3.593 -7.739 7.058 1.00 94.00 111 THR A C 1
ATOM 830 O O . THR A 1 111 ? -3.910 -8.898 6.795 1.00 94.00 111 THR A O 1
ATOM 833 N N . THR A 1 112 ? -3.779 -7.213 8.270 1.00 95.00 112 THR A N 1
ATOM 834 C CA . THR A 1 112 ? -4.674 -7.814 9.272 1.00 95.00 112 THR A CA 1
ATOM 835 C C . THR A 1 112 ? -5.860 -6.901 9.522 1.00 95.00 112 THR A C 1
ATOM 837 O O . THR A 1 112 ? -5.720 -5.677 9.555 1.00 95.00 112 THR A O 1
ATOM 840 N N . TYR A 1 113 ? -7.015 -7.519 9.733 1.00 94.50 113 TYR A N 1
ATOM 841 C CA . TYR A 1 113 ? -8.266 -6.842 10.029 1.00 94.50 113 TYR A CA 1
ATOM 842 C C . TYR A 1 113 ? -8.681 -7.122 11.456 1.00 94.50 113 TYR A C 1
ATOM 844 O O . TYR A 1 113 ? -8.751 -8.283 11.868 1.00 94.50 113 TYR A O 1
ATOM 852 N N . LEU A 1 114 ? -8.956 -6.052 12.189 1.00 95.88 114 LEU A N 1
ATOM 853 C CA . LEU A 1 114 ? -9.346 -6.098 13.586 1.00 95.88 114 LEU A CA 1
ATOM 854 C C . LEU A 1 114 ? -10.700 -5.409 13.747 1.00 95.88 114 LEU A C 1
ATOM 856 O O . LEU A 1 114 ? -10.892 -4.311 13.228 1.00 95.88 114 LEU A O 1
ATOM 860 N N . ALA A 1 115 ? -11.622 -6.030 14.470 1.00 96.25 115 ALA A N 1
ATOM 861 C CA . ALA A 1 115 ? -12.871 -5.409 14.888 1.00 96.25 115 ALA A CA 1
ATOM 862 C C . ALA A 1 115 ? -12.828 -5.078 16.37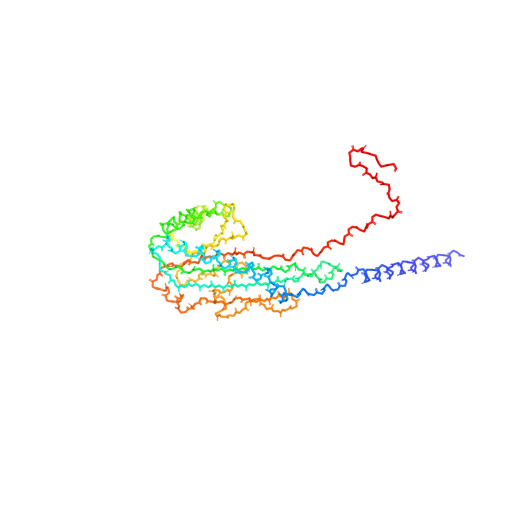5 1.00 96.25 115 ALA A C 1
ATOM 864 O O . ALA A 1 115 ? -12.201 -5.790 17.164 1.00 96.25 115 ALA A O 1
ATOM 865 N N . PHE A 1 116 ? -13.463 -3.978 16.762 1.00 97.38 116 PHE A N 1
ATOM 866 C CA . PHE A 1 116 ? -13.468 -3.565 18.155 1.00 97.38 116 PHE A CA 1
ATOM 867 C C . PHE A 1 116 ? -14.617 -2.628 18.509 1.00 97.38 116 PHE A C 1
ATOM 869 O O . PHE A 1 116 ? -15.206 -1.948 17.668 1.00 97.38 116 PHE A O 1
ATOM 876 N N . ASP A 1 117 ? -14.853 -2.551 19.815 1.00 96.94 117 ASP A N 1
ATOM 877 C CA . ASP A 1 117 ? -15.840 -1.687 20.446 1.00 96.94 117 ASP A CA 1
ATOM 878 C C . ASP A 1 117 ? -15.201 -0.787 21.506 1.00 96.94 117 ASP A C 1
ATOM 880 O O . ASP A 1 117 ? -14.055 -0.977 21.940 1.00 96.94 117 ASP A O 1
ATOM 884 N N . GLY A 1 118 ? -15.988 0.183 21.963 1.00 95.94 118 GLY A N 1
ATOM 885 C CA . GLY A 1 118 ? -15.633 1.106 23.0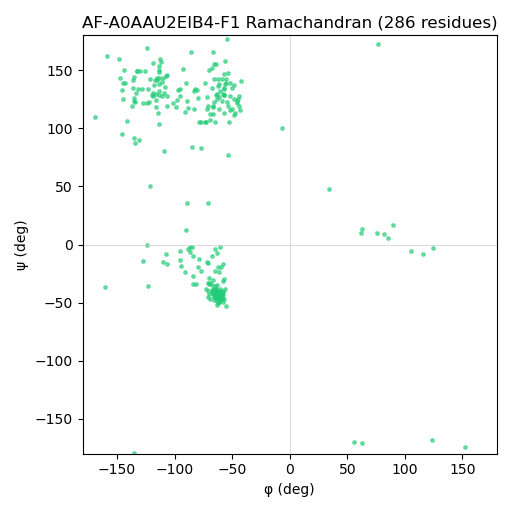33 1.00 95.94 118 GLY A CA 1
ATOM 886 C C . GLY A 1 118 ? -15.726 2.564 22.606 1.00 95.94 118 GLY A C 1
ATOM 887 O O . GLY A 1 118 ? -16.295 2.905 21.565 1.00 95.94 118 GLY A O 1
ATOM 888 N N . GLU A 1 119 ? -15.185 3.436 23.451 1.00 96.62 119 GLU A N 1
ATOM 889 C CA . GLU A 1 119 ? -15.012 4.846 23.117 1.00 96.62 119 GLU A CA 1
ATOM 890 C C . GLU A 1 119 ? -13.876 4.966 22.086 1.00 96.62 119 GLU A C 1
ATOM 892 O O . GLU A 1 119 ? -12.796 4.400 22.269 1.00 96.62 119 GLU A O 1
ATOM 897 N N . ILE A 1 120 ? -14.145 5.642 20.962 1.00 95.00 120 ILE A N 1
ATOM 898 C CA . ILE A 1 120 ? -13.234 5.644 19.812 1.00 95.00 120 ILE A CA 1
ATOM 899 C C . ILE A 1 120 ? -11.887 6.282 20.138 1.00 95.00 120 ILE A C 1
ATOM 901 O O . ILE A 1 120 ? -10.859 5.712 19.796 1.00 95.00 120 ILE A O 1
ATOM 905 N N . ARG A 1 121 ? -11.853 7.422 20.826 1.00 96.19 121 ARG A N 1
ATOM 906 C CA . ARG A 1 121 ? -10.610 8.137 21.135 1.00 96.19 121 ARG A CA 1
ATOM 907 C C . ARG A 1 121 ? -9.704 7.333 22.050 1.00 96.19 121 ARG A C 1
ATOM 909 O O . ARG A 1 121 ? -8.501 7.335 21.825 1.00 96.19 121 ARG A O 1
ATOM 916 N N . GLN A 1 122 ? -10.261 6.610 23.019 1.00 97.44 122 GLN A N 1
ATOM 917 C CA . GLN A 1 122 ? -9.500 5.681 23.847 1.00 97.44 122 GLN A CA 1
ATOM 918 C C . GLN A 1 122 ? -8.875 4.578 22.985 1.00 97.44 122 GLN A C 1
ATOM 920 O O . GLN A 1 122 ? -7.692 4.287 23.132 1.00 97.44 122 GLN A O 1
ATOM 925 N N . ARG A 1 123 ? -9.635 3.982 22.057 1.00 97.69 123 ARG A N 1
ATOM 926 C CA . ARG A 1 123 ? -9.102 2.933 21.173 1.00 97.69 123 ARG A CA 1
ATOM 927 C C . ARG A 1 123 ? -8.052 3.456 20.203 1.00 97.69 123 ARG A C 1
ATOM 929 O O . ARG A 1 123 ? -7.051 2.784 19.988 1.00 97.69 123 ARG A O 1
ATOM 936 N N . LEU A 1 124 ? -8.243 4.650 19.648 1.00 97.25 124 LEU A N 1
ATOM 937 C CA . LEU A 1 124 ? -7.238 5.286 18.799 1.00 97.25 124 LEU A CA 1
ATOM 938 C C . LEU A 1 124 ? -5.964 5.609 19.588 1.00 97.25 124 LEU A C 1
ATOM 940 O O . LEU A 1 124 ? -4.879 5.382 19.070 1.00 97.25 124 LEU A O 1
ATOM 944 N N . ASP A 1 125 ? -6.080 6.058 20.840 1.00 97.62 125 ASP A N 1
ATOM 945 C CA . ASP A 1 125 ? -4.928 6.305 21.715 1.00 97.62 125 ASP A CA 1
ATOM 946 C C . ASP A 1 125 ? -4.175 5.006 22.048 1.00 97.62 125 ASP A C 1
ATOM 948 O O . ASP A 1 125 ? -2.949 4.951 21.951 1.00 97.62 125 ASP A O 1
ATOM 952 N N . GLU A 1 126 ? -4.897 3.925 22.360 1.00 97.75 126 GLU A N 1
ATOM 953 C CA . GLU A 1 126 ? -4.318 2.590 22.565 1.00 97.75 126 GLU A CA 1
ATOM 954 C C . GLU A 1 126 ? -3.593 2.082 21.304 1.00 97.75 126 GLU A C 1
ATOM 956 O O . GLU A 1 126 ? -2.524 1.466 21.403 1.00 97.75 126 GLU A O 1
ATOM 961 N N . LEU A 1 127 ? -4.138 2.360 20.114 1.00 97.56 127 LEU A N 1
ATOM 962 C CA . LEU A 1 127 ? -3.504 2.043 18.833 1.00 97.56 127 LEU A CA 1
ATOM 963 C C . LEU A 1 127 ? -2.260 2.895 18.573 1.00 97.56 127 LEU A C 1
ATOM 965 O O . LEU A 1 127 ? -1.220 2.329 18.238 1.00 97.56 127 LEU A O 1
ATOM 969 N N . ASP A 1 128 ? -2.328 4.212 18.774 1.00 97.75 128 ASP A N 1
ATOM 970 C CA . ASP A 1 128 ? -1.194 5.128 18.614 1.00 97.75 128 ASP A CA 1
ATOM 971 C C . ASP A 1 128 ? -0.026 4.701 19.524 1.00 97.75 128 ASP A C 1
ATOM 973 O O . ASP A 1 128 ? 1.101 4.524 19.052 1.00 97.75 128 ASP A O 1
ATOM 977 N N . HIS A 1 129 ? -0.295 4.405 20.802 1.00 97.62 129 HIS A N 1
ATOM 978 C CA . HIS A 1 129 ? 0.708 3.882 21.738 1.00 97.62 129 HIS A CA 1
ATOM 979 C C . HIS A 1 129 ? 1.273 2.525 21.305 1.00 97.62 129 HIS A C 1
ATOM 981 O O . HIS A 1 129 ? 2.479 2.288 21.422 1.00 97.62 129 HIS A O 1
ATOM 987 N N . THR A 1 130 ? 0.424 1.625 20.805 1.00 97.19 130 THR A N 1
ATOM 988 C CA . THR A 1 130 ? 0.847 0.300 20.330 1.00 97.19 130 THR A CA 1
ATOM 989 C C . THR A 1 130 ? 1.793 0.416 19.139 1.00 97.19 130 THR A C 1
ATOM 991 O O . THR A 1 130 ? 2.865 -0.191 19.129 1.00 97.19 130 THR A O 1
ATOM 994 N N . VAL A 1 131 ? 1.422 1.226 18.151 1.00 96.38 131 VAL A N 1
ATOM 995 C CA . VAL A 1 131 ? 2.182 1.460 16.919 1.00 96.38 131 VAL A CA 1
ATOM 996 C C . VAL A 1 131 ? 3.508 2.157 17.242 1.00 96.38 131 VAL A C 1
ATOM 998 O O . VAL A 1 131 ? 4.568 1.686 16.816 1.00 96.38 131 VAL A O 1
ATOM 1001 N N . ALA A 1 132 ? 3.486 3.174 18.107 1.00 96.44 132 ALA A N 1
ATOM 1002 C CA . ALA A 1 132 ? 4.689 3.837 18.606 1.00 96.44 132 ALA A CA 1
ATOM 1003 C C . ALA A 1 132 ? 5.634 2.868 19.339 1.00 96.44 132 ALA A C 1
ATOM 1005 O O . ALA A 1 132 ? 6.839 2.859 19.085 1.00 96.44 132 ALA A O 1
ATOM 1006 N N . ALA A 1 133 ? 5.104 1.994 20.204 1.00 95.88 133 ALA A N 1
ATOM 1007 C CA . ALA A 1 133 ? 5.895 0.998 20.933 1.00 95.88 133 ALA A CA 1
ATOM 1008 C C . ALA A 1 133 ? 6.540 -0.061 20.018 1.00 95.88 133 ALA A C 1
ATOM 1010 O O . ALA A 1 133 ? 7.540 -0.675 20.394 1.00 95.88 133 ALA A O 1
ATOM 1011 N N . LEU A 1 134 ? 5.989 -0.274 18.819 1.00 94.94 134 LEU A N 1
ATOM 1012 C CA . LEU A 1 134 ? 6.565 -1.126 17.772 1.00 94.94 134 LEU A CA 1
ATOM 1013 C C . LEU A 1 134 ? 7.605 -0.386 16.895 1.00 94.94 134 LEU A C 1
ATOM 1015 O O . LEU A 1 134 ? 8.250 -1.001 16.037 1.00 94.94 134 LEU A O 1
ATOM 1019 N N . GLY A 1 135 ? 7.828 0.907 17.154 1.00 95.19 135 GLY A N 1
ATOM 1020 C CA . GLY A 1 135 ? 8.839 1.744 16.501 1.00 95.19 135 GLY A CA 1
ATOM 1021 C C . GLY A 1 135 ? 8.357 2.454 15.235 1.00 95.19 135 GLY A C 1
ATOM 1022 O O . GLY A 1 135 ? 9.185 2.897 14.435 1.00 95.19 135 GLY A O 1
ATOM 1023 N N . TRP A 1 136 ? 7.043 2.534 15.035 1.00 95.81 136 TRP A N 1
ATOM 1024 C CA . TRP A 1 136 ? 6.423 3.231 13.913 1.00 95.81 136 TRP A CA 1
ATOM 1025 C C . TRP A 1 136 ? 6.141 4.688 14.266 1.00 95.81 136 TRP A C 1
ATOM 1027 O O . TRP A 1 136 ? 5.686 4.993 15.368 1.00 95.81 136 TRP A O 1
ATOM 1037 N N . LEU A 1 137 ? 6.389 5.579 13.311 1.00 95.31 137 LEU A N 1
ATOM 1038 C CA . LEU A 1 137 ? 6.102 7.002 13.419 1.00 95.31 137 LEU A CA 1
ATOM 1039 C C . LEU A 1 137 ? 5.155 7.431 12.303 1.00 95.31 137 LEU A C 1
ATOM 1041 O O . LEU A 1 137 ? 5.309 6.951 11.182 1.00 95.31 137 LEU A O 1
ATOM 1045 N N . PRO A 1 138 ? 4.204 8.335 12.576 1.00 94.00 138 PRO A N 1
ATOM 1046 C CA . PRO A 1 138 ? 3.289 8.817 11.557 1.00 94.00 138 PRO A CA 1
ATOM 1047 C C . PRO A 1 138 ? 4.017 9.659 10.510 1.00 94.00 138 PRO A C 1
ATOM 1049 O O . PRO A 1 138 ? 4.780 10.579 10.833 1.00 94.00 138 PRO A O 1
ATOM 1052 N N . ASP A 1 139 ? 3.711 9.398 9.246 1.00 88.44 139 ASP A N 1
ATOM 1053 C CA . ASP A 1 139 ? 4.157 10.219 8.131 1.00 88.44 139 ASP A CA 1
ATOM 1054 C C . ASP A 1 139 ? 3.477 11.589 8.229 1.00 88.44 139 ASP A C 1
ATOM 1056 O O . ASP A 1 139 ? 2.253 11.709 8.238 1.00 88.44 139 ASP A O 1
ATOM 1060 N N . GLY A 1 140 ? 4.275 12.650 8.361 1.00 88.38 140 GLY A N 1
ATOM 1061 C CA . GLY A 1 140 ? 3.754 14.003 8.582 1.00 88.38 140 GLY A CA 1
ATOM 1062 C C . GLY A 1 140 ? 3.380 14.321 10.035 1.00 88.38 140 GLY A C 1
ATOM 1063 O O . GLY A 1 140 ? 2.818 15.384 10.289 1.00 88.38 140 GLY A O 1
ATOM 1064 N N . GLY A 1 141 ? 3.708 13.451 10.998 1.00 90.44 141 GLY A N 1
ATOM 1065 C CA . GLY A 1 141 ? 3.633 13.771 12.429 1.00 90.44 141 GLY A CA 1
ATOM 1066 C C . GLY A 1 141 ? 2.227 13.779 13.039 1.00 90.44 141 GLY A C 1
ATOM 1067 O O . GLY A 1 141 ? 2.078 14.226 14.171 1.00 90.44 141 GLY A O 1
ATOM 1068 N N . THR A 1 142 ? 1.207 13.314 12.311 1.00 93.06 142 THR A N 1
ATOM 1069 C CA . THR A 1 142 ? -0.189 13.289 12.781 1.00 93.06 142 THR A CA 1
ATOM 1070 C C . THR A 1 142 ? -0.582 11.886 13.232 1.00 93.06 142 THR A C 1
ATOM 1072 O O . THR A 1 142 ? -0.526 10.952 12.438 1.00 93.06 142 THR A O 1
ATOM 1075 N N . TRP A 1 143 ? -0.996 11.744 14.490 1.00 96.38 143 TRP A N 1
ATOM 1076 C CA . TRP A 1 143 ? -1.484 10.487 15.071 1.00 96.38 143 TRP A CA 1
ATOM 1077 C C . TRP A 1 143 ? -2.983 10.267 14.801 1.00 96.38 143 TRP A C 1
ATOM 1079 O O . TRP A 1 143 ? -3.686 11.209 14.419 1.00 96.38 143 TRP A O 1
ATOM 1089 N N . LEU A 1 144 ? -3.503 9.047 15.000 1.00 94.88 144 LEU A N 1
ATOM 1090 C CA . LEU A 1 144 ? -4.922 8.731 14.750 1.00 94.88 144 LEU A CA 1
ATOM 1091 C C . LEU A 1 144 ? -5.847 9.591 15.609 1.00 94.88 144 LEU A C 1
ATOM 1093 O O . LEU A 1 144 ? -6.854 10.107 15.126 1.00 94.88 144 LEU A O 1
ATOM 1097 N N . THR A 1 145 ? -5.484 9.770 16.876 1.00 95.81 145 THR A N 1
ATOM 1098 C CA . THR A 1 145 ? -6.213 10.615 17.829 1.00 95.81 145 THR A CA 1
ATOM 1099 C C . THR A 1 145 ? -6.285 12.082 17.399 1.00 95.81 145 THR A C 1
ATOM 1101 O O . THR A 1 145 ? -7.331 12.721 17.548 1.00 95.81 145 THR A O 1
ATOM 1104 N N . ASP A 1 146 ? -5.204 12.630 16.840 1.00 94.50 146 ASP A N 1
ATOM 1105 C CA . ASP A 1 146 ? -5.176 14.001 16.321 1.00 94.50 146 ASP A CA 1
ATOM 1106 C C . ASP A 1 146 ? -5.979 14.129 15.018 1.00 94.50 146 ASP A C 1
ATOM 1108 O O . ASP A 1 146 ? -6.696 15.117 14.836 1.00 94.50 146 ASP A O 1
ATOM 1112 N N . ALA A 1 147 ? -5.920 13.116 14.148 1.00 93.62 147 ALA A N 1
ATOM 1113 C CA . ALA A 1 147 ? -6.715 13.057 12.924 1.00 93.62 147 ALA A CA 1
ATOM 1114 C C . ALA A 1 147 ? -8.227 12.999 13.221 1.00 93.62 147 ALA A C 1
ATOM 1116 O O . ALA A 1 147 ? -8.988 13.768 12.630 1.00 93.62 147 ALA A O 1
ATOM 1117 N N . ASP A 1 148 ? -8.666 12.170 14.178 1.00 94.75 148 ASP A N 1
ATOM 1118 C CA . ASP A 1 148 ? -10.062 12.158 14.649 1.00 94.75 148 ASP A CA 1
ATOM 1119 C C . ASP A 1 148 ? -10.466 13.519 15.217 1.00 94.75 148 ASP A C 1
ATOM 1121 O O . ASP A 1 148 ? -11.495 14.076 14.836 1.00 94.75 148 ASP A O 1
ATOM 1125 N N . ARG A 1 149 ? -9.629 14.116 16.077 1.00 93.50 149 ARG A N 1
ATOM 1126 C CA . ARG A 1 149 ? -9.914 15.434 16.657 1.00 93.50 149 ARG A CA 1
ATOM 1127 C C . ARG A 1 149 ? -10.102 16.500 15.580 1.00 93.50 149 ARG A C 1
ATOM 1129 O O . ARG A 1 149 ? -10.979 17.346 15.733 1.00 93.50 149 ARG A O 1
ATOM 1136 N N . HIS A 1 150 ? -9.297 16.466 14.518 1.00 90.62 150 HIS A N 1
ATOM 1137 C CA . HIS A 1 150 ? -9.418 17.396 13.399 1.00 90.62 150 HIS A CA 1
ATOM 1138 C C . HIS A 1 150 ? -10.715 17.183 12.610 1.00 90.62 150 HIS A C 1
ATOM 1140 O O . HIS A 1 150 ? -11.379 18.158 12.276 1.00 90.62 150 HIS A O 1
ATOM 1146 N N . LEU A 1 151 ? -1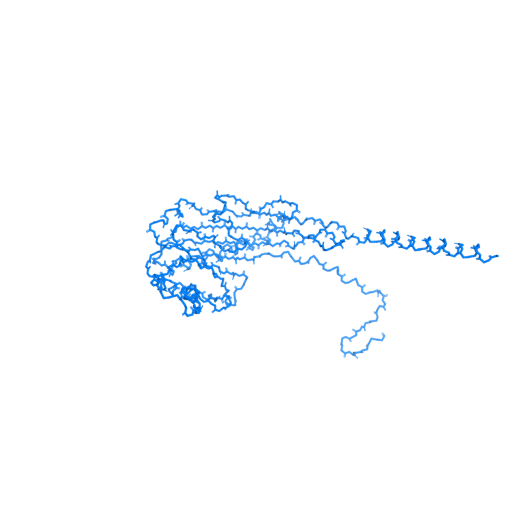1.114 15.931 12.367 1.00 89.25 151 LEU A N 1
ATOM 1147 C CA . LEU A 1 151 ? -12.361 15.606 11.663 1.00 89.25 151 LEU A CA 1
ATOM 1148 C C . LEU A 1 151 ? -13.620 15.939 12.468 1.00 89.25 151 LEU A C 1
ATOM 1150 O O . LEU A 1 151 ? -14.641 16.297 11.888 1.00 89.25 151 LEU A O 1
ATOM 1154 N N . GLN A 1 152 ? -13.556 15.808 13.793 1.00 88.94 152 GLN A N 1
ATOM 1155 C CA . GLN A 1 152 ? -14.664 16.130 14.694 1.00 88.94 152 GLN A CA 1
ATOM 1156 C C . GLN A 1 152 ? -14.686 17.610 15.100 1.00 88.94 152 GLN A C 1
ATOM 1158 O O . GLN A 1 152 ? -15.607 18.040 15.802 1.00 88.94 152 GLN A O 1
ATOM 1163 N N . ALA A 1 153 ? -13.673 18.397 14.723 1.00 85.88 153 ALA A N 1
ATOM 1164 C CA . ALA A 1 153 ? -13.680 19.825 14.988 1.00 85.88 153 ALA A CA 1
ATOM 1165 C C . ALA A 1 153 ? -14.852 20.453 14.217 1.00 85.88 153 ALA A C 1
ATOM 1167 O O . ALA A 1 153 ? -14.992 20.199 13.021 1.00 85.88 153 ALA A O 1
ATOM 1168 N N . PRO A 1 154 ? -15.712 21.255 14.871 1.00 78.44 154 PRO A N 1
ATOM 1169 C CA . PRO A 1 154 ? -16.771 21.950 14.158 1.00 78.44 154 PRO A CA 1
ATOM 1170 C C . PRO A 1 154 ? -16.140 22.799 13.055 1.00 78.44 154 PRO A C 1
ATOM 1172 O O . PRO A 1 154 ? -15.152 23.492 13.315 1.00 78.44 154 PRO A O 1
ATOM 1175 N N . ASP A 1 155 ? -16.713 22.740 11.849 1.00 72.88 155 ASP A N 1
ATOM 1176 C CA . ASP A 1 155 ? -16.329 23.615 10.745 1.00 72.88 155 ASP A CA 1
ATOM 1177 C C . ASP A 1 155 ? -16.263 25.054 11.284 1.00 72.88 155 ASP A C 1
ATOM 1179 O O . ASP A 1 155 ? -17.246 25.613 11.779 1.00 72.88 155 ASP A O 1
ATOM 1183 N N . SER A 1 156 ? -15.051 25.603 11.306 1.00 61.59 156 SER A N 1
ATOM 1184 C CA . SER A 1 156 ? -14.713 26.866 11.963 1.00 61.59 156 SER A CA 1
ATOM 1185 C C . SER A 1 156 ? -15.585 28.035 11.461 1.00 61.59 156 SER A C 1
ATOM 1187 O O . SER A 1 156 ? -16.119 28.001 10.352 1.00 61.59 156 SER A O 1
ATOM 1189 N N . PRO A 1 157 ? -15.706 29.105 12.261 1.00 54.84 157 PRO A N 1
ATOM 1190 C CA . PRO A 1 157 ? -16.971 29.601 12.781 1.00 54.84 157 PRO A CA 1
ATOM 1191 C C . PRO A 1 157 ? -17.964 30.038 11.696 1.00 54.84 157 PRO A C 1
ATOM 1193 O O . PRO A 1 157 ? -17.665 30.853 10.818 1.00 54.84 157 PRO A O 1
ATOM 1196 N N . ALA A 1 158 ? -19.199 29.563 11.847 1.00 55.22 158 ALA A N 1
ATOM 1197 C CA . ALA A 1 158 ? -20.357 30.088 11.148 1.00 55.22 158 ALA A CA 1
ATOM 1198 C C . ALA A 1 158 ? -20.410 31.623 11.242 1.00 55.22 158 ALA A C 1
ATOM 1200 O O . ALA A 1 158 ? -20.205 32.221 12.302 1.00 55.22 158 ALA A O 1
ATOM 1201 N N . HIS A 1 159 ? -20.742 32.253 10.114 1.00 55.56 159 HIS A N 1
ATOM 1202 C CA . HIS A 1 159 ? -21.286 33.605 10.090 1.00 55.56 159 HIS A CA 1
ATOM 1203 C C . HIS A 1 159 ? -22.336 33.782 11.209 1.00 55.56 159 HIS A C 1
ATOM 1205 O O . HIS A 1 159 ? -23.130 32.865 11.431 1.00 55.56 159 HIS A O 1
ATOM 1211 N N . PRO A 1 160 ? -22.388 34.943 11.888 1.00 54.34 160 PRO A N 1
ATOM 1212 C CA . PRO A 1 160 ? -23.177 35.159 13.109 1.00 54.34 160 PRO A CA 1
ATOM 1213 C C . PRO A 1 160 ? -24.712 35.211 12.913 1.00 54.34 160 PRO A C 1
ATOM 1215 O O . PRO A 1 160 ? -25.390 35.971 13.595 1.00 54.34 160 PRO A O 1
ATOM 1218 N N . ALA A 1 161 ? -25.293 34.428 12.000 1.00 55.56 161 ALA A N 1
ATOM 1219 C CA . ALA A 1 161 ? -26.703 34.543 11.615 1.00 55.56 161 ALA A CA 1
ATOM 1220 C C . ALA A 1 161 ? -27.561 33.271 11.766 1.00 55.56 161 ALA A C 1
ATOM 1222 O O . ALA A 1 161 ? -28.752 33.338 11.480 1.00 55.56 161 ALA A O 1
ATOM 1223 N N . ALA A 1 162 ? -27.030 32.132 12.222 1.00 55.28 162 ALA A N 1
ATOM 1224 C CA . ALA A 1 162 ? -27.832 30.909 12.373 1.00 55.28 162 ALA A CA 1
ATOM 1225 C C . ALA A 1 162 ? -28.072 30.555 13.849 1.00 55.28 162 ALA A C 1
ATOM 1227 O O . ALA A 1 162 ? -27.404 29.704 14.432 1.00 55.28 162 ALA A O 1
ATOM 1228 N N . THR A 1 163 ? -29.048 31.230 14.451 1.00 62.88 163 THR A N 1
ATOM 1229 C CA . THR A 1 163 ? -29.610 30.888 15.760 1.00 62.88 163 THR A CA 1
ATOM 1230 C C . THR A 1 163 ? -30.695 29.828 15.571 1.00 62.88 163 THR A C 1
ATOM 1232 O O . THR A 1 163 ? -31.857 30.190 15.477 1.00 62.88 163 THR A O 1
ATOM 1235 N N . GLU A 1 164 ? -30.357 28.538 15.490 1.00 55.72 164 GLU A N 1
ATOM 1236 C CA . GLU A 1 164 ? -31.330 27.464 15.774 1.00 55.72 164 GLU A CA 1
ATOM 1237 C C . GLU A 1 164 ? -30.664 26.082 15.876 1.00 55.72 164 GLU A C 1
ATOM 1239 O O . GLU A 1 164 ? -30.203 25.520 14.889 1.00 55.72 164 GLU A O 1
ATOM 1244 N N . SER A 1 165 ? -30.617 25.550 17.101 1.00 57.50 165 SER A N 1
ATOM 1245 C CA . SER A 1 165 ? -30.664 24.123 17.469 1.00 57.50 165 SER A CA 1
ATOM 1246 C C . SER A 1 165 ? -30.002 23.097 16.532 1.00 57.50 165 SER A C 1
ATOM 1248 O O . SER A 1 165 ? -30.587 22.052 16.233 1.00 57.50 165 SER A O 1
ATOM 1250 N N . ALA A 1 166 ? -28.767 23.339 16.095 1.00 60.94 166 ALA A N 1
ATOM 1251 C CA . ALA A 1 166 ? -27.993 22.330 15.386 1.00 60.94 166 ALA A CA 1
ATOM 1252 C C . ALA A 1 166 ? -27.543 21.254 16.387 1.00 60.94 166 ALA A C 1
ATOM 1254 O O . ALA A 1 166 ? -26.654 21.481 17.207 1.00 60.94 166 ALA A O 1
ATOM 1255 N N . HIS A 1 167 ? -28.175 20.079 16.340 1.00 60.28 167 HIS A N 1
ATOM 1256 C CA . HIS A 1 167 ? -27.625 18.898 17.000 1.00 60.28 167 HIS A CA 1
ATOM 1257 C C . HIS A 1 167 ? -26.212 18.665 16.444 1.00 60.28 167 HIS A C 1
ATOM 1259 O O . HIS A 1 167 ? -26.039 18.758 15.223 1.00 60.28 167 HIS A O 1
ATOM 1265 N N . PRO A 1 168 ? -25.205 18.382 17.289 1.00 65.19 168 PRO A N 1
ATOM 1266 C CA . PRO A 1 168 ? -23.857 18.110 16.811 1.00 65.19 168 PRO A CA 1
ATOM 1267 C C . PRO A 1 168 ? -23.917 16.933 15.835 1.00 65.19 168 PRO A C 1
ATOM 1269 O O . PRO A 1 168 ? -24.281 15.816 16.206 1.00 65.19 168 PRO A O 1
ATOM 1272 N N . ARG A 1 169 ? -23.628 17.204 14.559 1.00 68.00 169 ARG A N 1
ATOM 1273 C CA . ARG A 1 169 ? -23.618 16.188 13.509 1.00 68.00 169 ARG A CA 1
ATOM 1274 C C . ARG A 1 169 ? -22.433 15.271 13.784 1.00 68.00 169 ARG A C 1
ATOM 1276 O O . ARG A 1 169 ? -21.295 15.684 13.604 1.00 68.00 169 ARG A O 1
ATOM 1283 N N . GLN A 1 170 ? -22.696 14.052 14.244 1.00 73.56 170 GLN A N 1
ATOM 1284 C CA . GLN A 1 170 ? -21.649 13.043 14.381 1.00 73.56 170 GLN A CA 1
ATOM 1285 C C . GLN A 1 170 ? -21.214 12.618 12.977 1.00 73.56 170 GLN A C 1
ATOM 1287 O O . GLN A 1 170 ? -22.008 12.060 12.215 1.00 73.56 170 GLN A O 1
ATOM 1292 N N . VAL A 1 171 ? -19.979 12.957 12.612 1.00 81.44 171 VAL A N 1
ATOM 1293 C CA . VAL A 1 171 ? -19.365 12.506 11.363 1.00 81.44 171 VAL A CA 1
ATOM 1294 C C . VAL A 1 171 ? -18.879 11.073 11.591 1.00 81.44 171 VAL A C 1
ATOM 1296 O O . VAL A 1 171 ? -18.138 10.860 12.555 1.00 81.44 171 VAL A O 1
ATOM 1299 N N . PRO A 1 172 ? -19.280 10.098 10.749 1.00 85.56 172 PRO A N 1
ATOM 1300 C CA . PRO A 1 172 ? -18.792 8.728 10.860 1.00 85.56 172 PRO A CA 1
ATOM 1301 C C . PRO A 1 172 ? -17.268 8.685 10.826 1.00 85.56 172 PRO A C 1
ATOM 1303 O O . PRO A 1 172 ? -16.637 9.384 10.026 1.00 85.56 172 PRO A O 1
ATOM 1306 N N . VAL A 1 173 ? -16.680 7.847 11.676 1.00 87.44 173 VAL A N 1
ATOM 1307 C CA . VAL A 1 173 ? -15.221 7.726 11.768 1.00 87.44 173 VAL A CA 1
ATOM 1308 C C . VAL A 1 173 ? -14.681 7.147 10.462 1.00 87.44 173 VAL A C 1
ATOM 1310 O O . VAL A 1 173 ? -15.083 6.063 10.034 1.00 87.44 173 VAL A O 1
ATOM 1313 N N . ARG A 1 174 ? -13.768 7.886 9.823 1.00 89.44 174 ARG A N 1
ATOM 1314 C CA . ARG A 1 174 ? -13.038 7.456 8.629 1.00 89.44 174 ARG A CA 1
ATOM 1315 C C . ARG A 1 174 ? -11.628 8.028 8.640 1.00 89.44 174 ARG A C 1
ATOM 1317 O O . ARG A 1 174 ? -11.403 9.151 8.195 1.00 89.44 174 ARG A O 1
ATOM 1324 N N . LEU A 1 175 ? -10.692 7.234 9.140 1.00 90.31 175 LEU A N 1
ATOM 1325 C CA . LEU A 1 175 ? -9.290 7.606 9.286 1.00 90.31 175 LEU A CA 1
ATOM 1326 C C . LEU A 1 175 ? -8.432 6.762 8.353 1.00 90.31 175 LEU A C 1
ATOM 1328 O O . LEU A 1 175 ? -8.649 5.558 8.258 1.00 90.31 175 LEU A O 1
ATOM 1332 N N . HIS A 1 176 ? -7.462 7.402 7.704 1.00 91.12 176 HIS A N 1
ATOM 1333 C CA . HIS A 1 176 ? -6.389 6.753 6.958 1.00 91.12 176 HIS A CA 1
ATOM 1334 C C . HIS A 1 176 ? -5.086 7.477 7.279 1.00 91.12 176 HIS A C 1
ATOM 1336 O O . HIS A 1 176 ? -4.968 8.672 6.998 1.00 91.12 176 HIS A O 1
ATOM 1342 N N . LEU A 1 177 ? -4.117 6.768 7.848 1.00 90.81 177 LEU A N 1
ATOM 1343 C CA . LEU A 1 177 ? -2.787 7.302 8.132 1.00 90.81 177 LEU A CA 1
ATOM 1344 C C . LEU A 1 177 ? -1.710 6.330 7.659 1.00 90.81 177 LEU A C 1
ATOM 1346 O O . LEU A 1 177 ? -1.907 5.115 7.647 1.00 90.81 177 LEU A O 1
ATOM 1350 N N . SER A 1 178 ? -0.566 6.884 7.266 1.00 91.50 178 SER A N 1
ATOM 1351 C CA . SER A 1 178 ? 0.635 6.131 6.906 1.00 91.50 178 SER A CA 1
ATOM 1352 C C . SER A 1 178 ? 1.738 6.396 7.919 1.00 91.50 178 SER A C 1
ATOM 1354 O O . SER A 1 178 ? 1.797 7.467 8.521 1.00 91.50 178 SER A O 1
ATOM 1356 N N . TYR A 1 179 ? 2.573 5.391 8.127 1.00 92.12 179 TYR A N 1
ATOM 1357 C CA . TYR A 1 179 ? 3.624 5.355 9.120 1.00 92.12 179 TYR A CA 1
ATOM 1358 C C . TYR A 1 179 ? 4.893 4.787 8.495 1.00 92.12 179 TYR A C 1
ATOM 1360 O O . TYR A 1 179 ? 4.875 3.794 7.757 1.00 92.12 179 TYR A O 1
ATOM 1368 N N . THR A 1 180 ? 6.016 5.366 8.890 1.00 91.19 180 THR A N 1
ATOM 1369 C CA . THR A 1 180 ? 7.357 4.901 8.557 1.00 91.19 180 THR A CA 1
ATOM 1370 C C . THR A 1 180 ? 8.065 4.415 9.807 1.00 91.19 180 THR A C 1
ATOM 1372 O O . THR A 1 180 ? 7.817 4.864 10.929 1.00 91.19 180 THR A O 1
ATOM 1375 N N . ARG A 1 181 ? 8.958 3.444 9.628 1.00 88.75 181 ARG A N 1
ATOM 1376 C CA . ARG A 1 181 ? 9.727 2.888 10.735 1.00 88.75 181 ARG A CA 1
ATOM 1377 C C . ARG A 1 181 ? 11.076 3.578 10.844 1.00 88.75 181 ARG A C 1
ATOM 1379 O O . ARG A 1 181 ? 11.798 3.720 9.855 1.00 88.75 181 ARG A O 1
ATOM 1386 N N . LEU A 1 182 ? 11.459 3.961 12.060 1.00 74.56 182 LEU A N 1
ATOM 1387 C CA . LEU A 1 182 ? 12.798 4.491 12.301 1.00 74.56 182 LEU A CA 1
ATOM 1388 C C . LEU A 1 182 ? 13.850 3.422 11.957 1.00 74.56 182 LEU A C 1
ATOM 1390 O O . LEU A 1 182 ? 13.807 2.292 12.445 1.00 74.56 182 LEU A O 1
ATOM 1394 N N . HIS A 1 183 ? 14.812 3.790 11.109 1.00 65.44 183 HIS A N 1
ATOM 1395 C CA . HIS A 1 183 ? 16.052 3.041 10.859 1.00 65.44 183 HIS A CA 1
ATOM 1396 C C . HIS A 1 183 ? 15.920 1.629 10.256 1.00 65.44 183 HIS A C 1
ATOM 1398 O O . HIS A 1 183 ? 16.904 0.891 10.241 1.00 65.44 183 HIS A O 1
ATOM 1404 N N . THR A 1 184 ? 14.755 1.230 9.735 1.00 59.22 184 THR A N 1
ATOM 1405 C CA . THR A 1 184 ? 14.531 -0.149 9.266 1.00 59.22 184 THR A CA 1
ATOM 1406 C C . THR A 1 184 ? 13.835 -0.214 7.908 1.00 59.22 184 THR A C 1
ATOM 1408 O O . THR A 1 184 ? 12.629 -0.392 7.812 1.00 59.22 184 THR A O 1
ATOM 1411 N N . GLY A 1 185 ? 14.651 -0.166 6.851 1.00 65.19 185 GLY A N 1
ATOM 1412 C CA . GLY A 1 185 ? 14.296 -0.665 5.520 1.00 65.19 185 GLY A CA 1
ATOM 1413 C C . GLY A 1 185 ? 13.114 0.023 4.812 1.00 65.19 185 GLY A C 1
ATOM 1414 O O . GLY A 1 185 ? 12.640 1.071 5.240 1.00 65.19 185 GLY A O 1
ATOM 1415 N N . PRO A 1 186 ? 12.657 -0.554 3.686 1.00 81.94 186 PRO A N 1
ATOM 1416 C CA . PRO A 1 186 ? 11.586 -0.020 2.843 1.00 81.94 186 PRO A CA 1
ATOM 1417 C C . PRO A 1 186 ? 10.190 -0.515 3.274 1.00 81.94 186 PRO A C 1
ATOM 1419 O O . PRO A 1 186 ? 9.359 -0.810 2.417 1.00 81.94 186 PRO A O 1
ATOM 1422 N N . LEU A 1 187 ? 9.961 -0.685 4.582 1.00 91.44 187 LEU A N 1
ATOM 1423 C CA . LEU A 1 187 ? 8.684 -1.155 5.121 1.00 91.44 187 LEU A CA 1
ATOM 1424 C C . LEU A 1 187 ? 7.843 0.037 5.587 1.00 91.44 187 LEU A C 1
ATOM 1426 O O . LEU A 1 187 ? 8.287 0.813 6.436 1.00 91.44 187 LEU A O 1
ATOM 1430 N N . THR A 1 188 ? 6.624 0.158 5.072 1.00 93.06 188 THR A N 1
ATOM 1431 C CA . THR A 1 188 ? 5.639 1.146 5.529 1.00 93.06 188 THR A CA 1
ATOM 1432 C C . THR A 1 188 ? 4.448 0.452 6.179 1.00 93.06 188 THR A C 1
ATOM 1434 O O . THR A 1 188 ? 4.157 -0.712 5.896 1.00 93.06 188 THR A O 1
ATOM 1437 N N . LEU A 1 189 ? 3.771 1.159 7.079 1.00 94.12 189 LEU A N 1
ATOM 1438 C CA . LEU A 1 189 ? 2.525 0.730 7.703 1.00 94.12 189 LEU A CA 1
ATOM 1439 C C . LEU A 1 189 ? 1.441 1.738 7.329 1.00 94.12 189 LEU A C 1
ATOM 1441 O O . LEU A 1 189 ? 1.628 2.933 7.514 1.00 94.12 189 LEU A O 1
ATOM 1445 N N . SER A 1 190 ? 0.294 1.276 6.852 1.00 93.44 190 SER A N 1
ATOM 1446 C CA . SER A 1 190 ? -0.912 2.102 6.771 1.00 93.44 190 SER A CA 1
ATOM 1447 C C . SER A 1 190 ? -1.989 1.544 7.686 1.00 93.44 190 SER A C 1
ATOM 1449 O O . SER A 1 190 ? -2.150 0.326 7.794 1.00 93.44 190 SER A O 1
ATOM 1451 N N . ILE A 1 191 ? -2.723 2.445 8.330 1.00 94.00 191 ILE A N 1
ATOM 1452 C CA . ILE A 1 191 ? -3.832 2.117 9.220 1.00 94.00 191 ILE A CA 1
ATOM 1453 C C . ILE A 1 191 ? -5.082 2.813 8.700 1.00 94.00 191 ILE A C 1
ATOM 1455 O O . ILE A 1 191 ? -5.107 4.038 8.573 1.00 94.00 191 ILE A O 1
ATOM 1459 N N . ASP A 1 192 ? -6.111 2.020 8.430 1.00 93.38 192 ASP A N 1
ATOM 1460 C CA . ASP A 1 192 ? -7.460 2.488 8.133 1.00 93.38 192 ASP A CA 1
ATOM 1461 C C . ASP A 1 192 ? -8.379 2.149 9.298 1.00 93.38 192 ASP A C 1
ATOM 1463 O O . ASP A 1 192 ? -8.404 0.995 9.711 1.00 93.38 192 ASP A O 1
ATOM 1467 N N . VAL A 1 193 ? -9.161 3.111 9.793 1.00 94.31 193 VAL A N 1
ATOM 1468 C CA . VAL A 1 193 ? -10.181 2.882 10.832 1.00 94.31 193 VAL A CA 1
ATOM 1469 C C . VAL A 1 193 ? -11.515 3.435 10.359 1.00 94.31 193 VAL A C 1
ATOM 1471 O O . VAL A 1 193 ? -11.620 4.631 10.073 1.00 94.31 193 VAL A O 1
ATOM 1474 N N . LEU A 1 194 ? -12.530 2.574 10.289 1.00 92.88 194 LEU A N 1
ATOM 1475 C CA . LEU A 1 194 ? -13.880 2.929 9.861 1.00 92.88 194 LEU A CA 1
ATOM 1476 C C . LEU A 1 194 ? -14.937 2.519 10.893 1.00 92.88 194 LEU A C 1
ATOM 1478 O O . LEU A 1 194 ? -14.801 1.498 11.567 1.00 92.88 194 LEU A O 1
ATOM 1482 N N . GLU A 1 195 ? -16.023 3.288 10.965 1.00 93.56 195 GLU A N 1
ATOM 1483 C CA . GLU A 1 195 ? -17.263 2.878 11.635 1.00 93.56 195 GLU A CA 1
ATOM 1484 C C . GLU A 1 195 ? -18.100 1.957 10.723 1.00 93.56 195 GLU A C 1
ATOM 1486 O O . GLU A 1 195 ? -18.307 2.234 9.535 1.00 93.56 195 GLU A O 1
ATOM 1491 N N . VAL A 1 196 ? -18.583 0.845 11.281 1.00 88.38 196 VAL A N 1
ATOM 1492 C CA . VAL A 1 196 ? -19.464 -0.125 10.609 1.00 88.38 196 VAL A CA 1
ATOM 1493 C C . VAL A 1 196 ? -20.752 0.580 10.147 1.00 88.38 196 VAL A C 1
ATOM 1495 O O . VAL A 1 196 ? -21.263 1.452 10.852 1.00 88.38 196 VAL A O 1
ATOM 1498 N N . PRO A 1 197 ? -21.312 0.242 8.965 1.00 86.88 197 PRO A N 1
ATOM 1499 C CA . PRO A 1 197 ? -21.028 -0.926 8.119 1.00 86.88 197 PRO A CA 1
ATOM 1500 C C . PRO A 1 197 ? -19.928 -0.722 7.070 1.00 86.88 197 PRO A C 1
ATOM 1502 O O . PRO A 1 197 ? -19.810 -1.530 6.148 1.00 86.88 197 PRO A O 1
ATOM 1505 N N . ALA A 1 198 ? -19.143 0.354 7.151 1.00 84.88 198 ALA A N 1
ATOM 1506 C CA . ALA A 1 198 ? -18.055 0.555 6.206 1.00 84.88 198 ALA A CA 1
ATOM 1507 C C . ALA A 1 198 ? -16.890 -0.405 6.501 1.00 84.88 198 ALA A C 1
ATOM 1509 O O . ALA A 1 198 ? -16.520 -0.620 7.653 1.00 84.88 198 ALA A O 1
ATOM 1510 N N . VAL A 1 199 ? -16.294 -0.965 5.446 1.00 80.88 199 VAL A N 1
ATOM 1511 C CA . VAL A 1 199 ? -15.153 -1.886 5.541 1.00 80.88 199 VAL A CA 1
ATOM 1512 C C . VAL A 1 199 ? -13.888 -1.163 5.074 1.00 80.88 199 VAL A C 1
ATOM 1514 O O . VAL A 1 199 ? -13.911 -0.558 3.994 1.00 80.88 199 VAL A O 1
ATOM 1517 N N . PRO A 1 200 ? -12.802 -1.160 5.871 1.00 81.06 200 PRO A N 1
ATOM 1518 C CA . PRO A 1 200 ? -11.561 -0.499 5.495 1.00 81.06 200 PRO A CA 1
ATOM 1519 C C . PRO A 1 200 ? -10.982 -1.127 4.231 1.00 81.06 200 PRO A C 1
ATOM 1521 O O . PRO A 1 200 ? -10.988 -2.344 4.059 1.00 81.06 200 PRO A O 1
ATOM 1524 N N . ALA A 1 201 ? -10.493 -0.274 3.334 1.00 69.00 201 ALA A N 1
ATOM 1525 C CA . ALA A 1 201 ? -9.970 -0.718 2.052 1.00 69.00 201 ALA A CA 1
ATOM 1526 C C . ALA A 1 201 ? -8.548 -1.295 2.146 1.00 69.00 201 ALA A C 1
ATOM 1528 O O . ALA A 1 201 ? -8.132 -1.896 1.169 1.00 69.00 201 ALA A O 1
ATOM 1529 N N . GLY A 1 202 ? -7.825 -1.127 3.262 1.00 64.12 202 GLY A N 1
ATOM 1530 C CA . GLY A 1 202 ? -6.405 -1.486 3.370 1.00 64.12 202 GLY A CA 1
ATOM 1531 C C . GLY A 1 202 ? -5.482 -0.459 2.691 1.00 64.12 202 GLY A C 1
ATOM 1532 O O . GLY A 1 202 ? -5.944 0.461 2.008 1.00 64.12 202 GLY A O 1
ATOM 1533 N N . ALA A 1 203 ? -4.159 -0.607 2.865 1.00 55.84 203 ALA A N 1
ATOM 1534 C CA . ALA A 1 203 ? -3.147 0.371 2.435 1.00 55.84 203 ALA A CA 1
ATOM 1535 C C . ALA A 1 203 ? -3.308 0.856 0.983 1.00 55.84 203 ALA A C 1
ATOM 1537 O O . ALA A 1 203 ? -2.957 0.153 0.035 1.00 55.84 203 ALA A O 1
ATOM 1538 N N . GLY A 1 204 ? -3.676 2.132 0.829 1.00 52.28 204 GLY A N 1
ATOM 1539 C CA . GLY A 1 204 ? -3.214 3.025 -0.240 1.00 52.28 204 GLY A CA 1
ATOM 1540 C C . GLY A 1 204 ? -3.413 2.572 -1.697 1.00 52.28 204 GLY A C 1
ATOM 1541 O O . GLY A 1 204 ? -4.107 1.614 -2.025 1.00 52.28 204 GLY A O 1
ATOM 1542 N N . SER A 1 205 ? -2.801 3.306 -2.628 1.00 52.41 205 SER A N 1
ATOM 1543 C CA . SER A 1 205 ? -3.047 3.212 -4.082 1.00 52.41 205 SER A CA 1
ATOM 1544 C C . SER A 1 205 ? -2.667 1.884 -4.761 1.00 52.41 205 SER A C 1
ATOM 1546 O O . SER A 1 205 ? -2.928 1.737 -5.953 1.00 52.41 205 SER A O 1
ATOM 1548 N N . TRP A 1 206 ? -2.076 0.937 -4.025 1.00 49.97 206 TRP A N 1
ATOM 1549 C CA . TRP A 1 206 ? -1.624 -0.369 -4.524 1.00 49.97 206 TRP A CA 1
ATOM 1550 C C . TRP A 1 206 ? -2.241 -1.557 -3.767 1.00 49.97 206 TRP A C 1
ATOM 1552 O O . TRP A 1 206 ? -2.536 -2.574 -4.388 1.00 49.97 206 TRP A O 1
ATOM 1562 N N . GLY A 1 207 ? -2.458 -1.427 -2.450 1.00 46.19 207 GLY A N 1
ATOM 1563 C CA . GLY A 1 207 ? -3.034 -2.464 -1.585 1.00 46.19 207 GLY A CA 1
ATOM 1564 C C . GLY A 1 207 ? -4.548 -2.345 -1.388 1.00 46.19 207 GLY A C 1
ATOM 1565 O O . GLY A 1 207 ? -5.188 -3.352 -1.096 1.00 46.19 207 GLY A O 1
ATOM 1566 N N . SER A 1 208 ? -5.151 -1.177 -1.669 1.00 48.31 208 SER A N 1
ATOM 1567 C CA . SER A 1 208 ? -6.604 -0.937 -1.511 1.00 48.31 208 SER A CA 1
ATOM 1568 C C . SER A 1 208 ? -7.524 -1.838 -2.350 1.00 48.31 208 SER A C 1
ATOM 1570 O O . SER A 1 208 ? -8.752 -1.716 -2.334 1.00 48.31 208 SER A O 1
ATOM 1572 N N . TRP A 1 209 ? -6.933 -2.707 -3.163 1.00 49.81 209 TRP A N 1
ATOM 1573 C CA . TRP A 1 209 ? -7.598 -3.510 -4.172 1.00 49.81 209 TRP A CA 1
ATOM 1574 C C . TRP A 1 209 ? -7.709 -4.991 -3.776 1.00 49.81 209 TRP A C 1
ATOM 1576 O O . TRP A 1 209 ? -8.542 -5.697 -4.338 1.00 49.81 209 TRP A O 1
ATOM 1586 N N . ALA A 1 210 ? -6.928 -5.451 -2.789 1.00 47.50 210 ALA A N 1
ATOM 1587 C CA . ALA A 1 210 ? -7.060 -6.798 -2.218 1.00 47.50 210 ALA A CA 1
ATOM 1588 C C . ALA A 1 210 ? -8.311 -6.967 -1.345 1.00 47.50 210 ALA A C 1
ATOM 1590 O O . ALA A 1 210 ? -8.741 -8.088 -1.076 1.00 47.50 210 ALA A O 1
ATOM 1591 N N . ASP A 1 211 ? -8.922 -5.848 -0.963 1.00 51.38 211 ASP A N 1
ATOM 1592 C CA . ASP A 1 211 ? -9.544 -5.796 0.346 1.00 51.38 211 ASP A CA 1
ATOM 1593 C C . ASP A 1 211 ? -11.014 -5.336 0.326 1.00 51.38 211 ASP A C 1
ATOM 1595 O O . ASP A 1 211 ? -11.709 -5.601 1.296 1.00 51.38 211 ASP A O 1
ATOM 1599 N N . THR A 1 212 ? -11.571 -4.758 -0.757 1.00 47.78 212 THR A N 1
ATOM 1600 C CA . T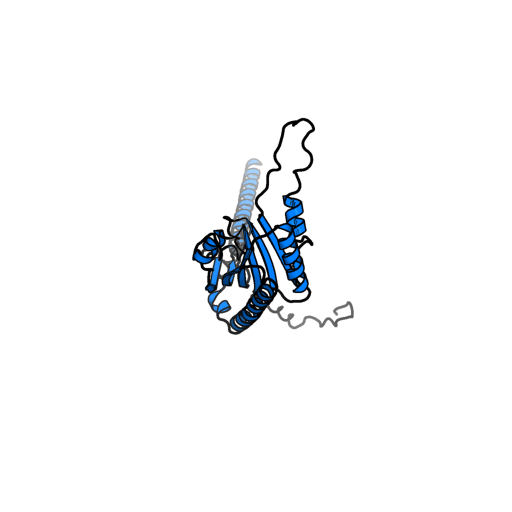HR A 1 212 ? -13.033 -4.455 -0.792 1.00 47.78 212 THR A CA 1
ATOM 1601 C C . THR A 1 212 ? -13.694 -4.226 -2.160 1.00 47.78 212 THR A C 1
ATOM 1603 O O . THR A 1 212 ? -14.853 -4.601 -2.332 1.00 47.78 212 THR A O 1
ATOM 1606 N N . ARG A 1 213 ? -13.044 -3.587 -3.147 1.00 45.41 213 ARG A N 1
ATOM 1607 C CA . ARG A 1 213 ? -13.752 -3.179 -4.391 1.00 45.41 213 ARG A CA 1
ATOM 1608 C C . ARG A 1 213 ? -13.948 -4.292 -5.415 1.00 45.41 213 ARG A C 1
ATOM 1610 O O . ARG A 1 213 ? -14.822 -4.189 -6.271 1.00 45.41 213 ARG A O 1
ATOM 1617 N N . SER A 1 214 ? -13.174 -5.358 -5.308 1.00 48.56 214 SER A N 1
ATOM 1618 C CA . SER A 1 214 ? -13.295 -6.553 -6.131 1.00 48.56 214 SER A CA 1
ATOM 1619 C C . SER A 1 214 ? -13.178 -7.749 -5.206 1.00 48.56 214 SER A C 1
ATOM 1621 O O . SER A 1 214 ? -12.068 -8.189 -4.935 1.00 48.56 214 SER A O 1
ATOM 1623 N N . LEU A 1 215 ? -14.311 -8.241 -4.700 1.00 52.53 215 LEU A N 1
ATOM 1624 C CA . LEU A 1 215 ? -14.449 -9.471 -3.910 1.00 52.53 215 LEU A CA 1
ATOM 1625 C C . LEU A 1 215 ? -13.821 -10.675 -4.657 1.00 52.53 215 LEU A C 1
ATOM 1627 O O . LEU A 1 215 ? -14.522 -11.458 -5.291 1.00 52.53 215 LEU A O 1
ATOM 1631 N N . GLY A 1 216 ? -12.487 -10.777 -4.637 1.00 55.41 216 GLY A N 1
ATOM 1632 C CA . GLY A 1 216 ? -11.675 -11.832 -5.252 1.00 55.41 216 GLY A CA 1
ATOM 1633 C C . GLY A 1 216 ? -10.916 -11.485 -6.545 1.00 55.41 216 GLY A C 1
ATOM 1634 O O . GLY A 1 216 ? -10.137 -12.317 -7.006 1.00 55.41 216 GLY A O 1
ATOM 1635 N N . GLY A 1 217 ? -11.094 -10.303 -7.142 1.00 62.50 217 GLY A N 1
ATOM 1636 C CA . GLY A 1 217 ? -10.464 -9.968 -8.431 1.00 62.50 217 GLY A CA 1
ATOM 1637 C C . GLY A 1 217 ? -9.017 -9.483 -8.298 1.00 62.50 217 GLY A C 1
ATOM 1638 O O . GLY A 1 217 ? -8.759 -8.607 -7.482 1.00 62.50 217 GLY A O 1
ATOM 1639 N N . MET A 1 218 ? -8.097 -10.002 -9.126 1.00 72.88 218 MET A N 1
ATOM 1640 C CA . MET A 1 218 ? -6.738 -9.458 -9.262 1.00 72.88 218 MET A CA 1
ATOM 1641 C C . MET A 1 218 ? -6.789 -8.105 -9.992 1.00 72.88 218 MET A C 1
ATOM 1643 O O . MET A 1 218 ? -7.257 -8.039 -11.132 1.00 72.88 218 MET A O 1
ATOM 1647 N N . PRO A 1 219 ? -6.341 -7.021 -9.353 1.00 67.75 219 PRO A N 1
ATOM 1648 C CA . PRO A 1 219 ? -6.668 -5.677 -9.810 1.00 67.75 219 PRO A CA 1
ATOM 1649 C C . PRO A 1 219 ? -5.653 -5.080 -10.796 1.00 67.75 219 PRO A C 1
ATOM 1651 O O . PRO A 1 219 ? -6.020 -4.230 -11.603 1.00 67.75 219 PRO A O 1
ATOM 1654 N N . HIS A 1 220 ? -4.401 -5.548 -10.791 1.00 72.12 220 HIS A N 1
ATOM 1655 C CA . HIS A 1 220 ? -3.460 -5.274 -11.874 1.00 72.12 220 HIS A CA 1
ATOM 1656 C C . HIS A 1 220 ? -3.574 -6.357 -12.943 1.00 72.12 220 HIS A C 1
ATOM 1658 O O . HIS A 1 220 ? -3.412 -7.544 -12.666 1.00 72.12 220 HIS A O 1
ATOM 1664 N N . GLN A 1 221 ? -3.845 -5.941 -14.175 1.00 75.19 221 GLN A N 1
ATOM 1665 C CA . GLN A 1 221 ? -3.906 -6.831 -15.328 1.00 75.19 221 GLN A CA 1
ATOM 1666 C C . GLN A 1 221 ? -2.745 -6.530 -16.274 1.00 75.19 221 GLN A C 1
ATOM 1668 O O . GLN A 1 221 ? -2.168 -5.444 -16.252 1.00 75.19 221 GLN A O 1
ATOM 1673 N N . ASN A 1 222 ? -2.392 -7.516 -17.094 1.00 79.62 222 ASN A N 1
ATOM 1674 C CA . ASN A 1 222 ? -1.486 -7.300 -18.213 1.00 79.62 222 ASN A CA 1
ATOM 1675 C C . ASN A 1 222 ? -2.273 -6.607 -19.332 1.00 79.62 222 ASN A C 1
ATOM 1677 O O . ASN A 1 222 ? -3.089 -7.247 -19.993 1.00 79.62 222 ASN A O 1
ATOM 1681 N N . ASP A 1 223 ? -2.041 -5.311 -19.526 1.00 81.75 223 ASP A N 1
ATOM 1682 C CA . ASP A 1 223 ? -2.697 -4.481 -20.544 1.00 81.75 223 ASP A CA 1
ATOM 1683 C C . ASP A 1 223 ? -1.681 -3.593 -21.276 1.00 81.75 223 ASP A C 1
ATOM 1685 O O . ASP A 1 223 ? -0.492 -3.658 -21.002 1.00 81.75 223 ASP A O 1
ATOM 1689 N N . SER A 1 224 ? -2.086 -2.761 -22.236 1.00 78.31 224 SER A N 1
ATOM 1690 C CA . SER A 1 224 ? -1.122 -1.933 -22.982 1.00 78.31 224 SER A CA 1
ATOM 1691 C C . SER A 1 224 ? -0.308 -0.965 -22.110 1.00 78.31 224 SER A C 1
ATOM 1693 O O . SER A 1 224 ? 0.737 -0.526 -22.553 1.00 78.31 224 SER A O 1
ATOM 1695 N N . SER A 1 225 ? -0.759 -0.645 -20.895 1.00 83.06 225 SER A N 1
ATOM 1696 C CA . SER A 1 225 ? -0.139 0.321 -19.979 1.00 83.06 225 SER A CA 1
ATOM 1697 C C . SER A 1 225 ? 0.563 -0.299 -18.765 1.00 83.06 225 SER A C 1
ATOM 1699 O O . SER A 1 225 ? 1.231 0.400 -17.998 1.00 83.06 225 SER A O 1
ATOM 1701 N N . ALA A 1 226 ? 0.408 -1.607 -18.553 1.00 87.38 226 ALA A N 1
ATOM 1702 C CA . ALA A 1 226 ? 0.940 -2.294 -17.388 1.00 87.38 226 ALA A CA 1
ATOM 1703 C C . ALA A 1 226 ? 1.350 -3.740 -17.688 1.00 87.38 226 ALA A C 1
ATOM 1705 O O . ALA A 1 226 ? 0.705 -4.485 -18.433 1.00 87.38 226 ALA A O 1
ATOM 1706 N N . ARG A 1 227 ? 2.438 -4.163 -17.048 1.00 91.94 227 ARG A N 1
ATOM 1707 C CA . ARG A 1 227 ? 2.838 -5.566 -16.924 1.00 91.94 227 ARG A CA 1
ATOM 1708 C C . ARG A 1 227 ? 2.848 -5.905 -15.443 1.00 91.94 227 ARG A C 1
ATOM 1710 O O . ARG A 1 227 ? 3.449 -5.175 -14.661 1.00 91.94 227 ARG A O 1
ATOM 1717 N N . ALA A 1 228 ? 2.173 -6.977 -15.055 1.00 92.25 228 ALA A N 1
ATOM 1718 C CA . ALA A 1 228 ? 1.975 -7.366 -13.669 1.00 92.25 228 ALA A CA 1
ATOM 1719 C C . ALA A 1 228 ? 1.970 -8.890 -13.514 1.00 92.25 228 ALA A C 1
ATOM 1721 O O . ALA A 1 228 ? 1.374 -9.616 -14.313 1.00 92.25 228 ALA A O 1
ATOM 1722 N N . VAL A 1 229 ? 2.611 -9.369 -12.450 1.00 93.56 229 VAL A N 1
ATOM 1723 C CA . VAL A 1 229 ? 2.611 -10.775 -12.039 1.00 93.56 229 VAL A CA 1
ATOM 1724 C C . VAL A 1 229 ? 2.377 -10.843 -10.539 1.00 93.56 229 VAL A C 1
ATOM 1726 O O . VAL A 1 229 ? 3.146 -10.281 -9.759 1.00 93.56 229 VAL A O 1
ATOM 1729 N N . TYR A 1 230 ? 1.328 -11.563 -10.147 1.00 92.00 230 TYR A N 1
ATOM 1730 C CA . TYR A 1 230 ? 1.070 -11.898 -8.753 1.00 92.00 230 TYR A CA 1
ATOM 1731 C C . TYR A 1 230 ? 1.791 -13.195 -8.400 1.00 92.00 230 TYR A C 1
ATOM 1733 O O . TYR A 1 230 ? 1.495 -14.248 -8.961 1.00 92.00 230 TYR A O 1
ATOM 1741 N N . LEU A 1 231 ? 2.725 -13.116 -7.458 1.00 93.19 231 LEU A N 1
ATOM 1742 C CA . LEU A 1 231 ? 3.397 -14.282 -6.882 1.00 93.19 231 LEU A CA 1
ATOM 1743 C C . LEU A 1 231 ? 2.566 -14.888 -5.745 1.00 93.19 231 LEU A C 1
ATOM 1745 O O . LEU A 1 231 ? 2.541 -16.104 -5.564 1.00 93.19 231 LEU A O 1
ATOM 1749 N N . THR A 1 232 ? 1.854 -14.036 -5.004 1.00 92.56 232 THR A N 1
ATOM 1750 C CA . THR A 1 232 ? 0.895 -14.421 -3.966 1.00 92.56 232 THR A CA 1
ATOM 1751 C C . THR A 1 232 ? -0.358 -13.565 -4.098 1.00 92.56 232 THR A C 1
ATOM 1753 O O . THR A 1 232 ? -0.275 -12.345 -4.223 1.00 92.56 232 THR A O 1
ATOM 1756 N N . TRP A 1 233 ? -1.527 -14.196 -4.019 1.00 90.88 233 TRP A N 1
ATOM 1757 C CA . TRP A 1 233 ? -2.811 -13.514 -3.896 1.00 90.88 233 TRP A CA 1
ATOM 1758 C C . TRP A 1 233 ? -3.699 -14.294 -2.935 1.00 90.88 233 TRP A C 1
ATOM 1760 O O . TRP A 1 233 ? -4.181 -15.383 -3.251 1.00 90.88 233 TRP A O 1
ATOM 1770 N N . ARG A 1 234 ? -3.880 -13.749 -1.736 1.00 90.62 234 ARG A N 1
ATOM 1771 C CA . ARG A 1 234 ? -4.728 -14.309 -0.689 1.00 90.62 234 ARG A CA 1
ATOM 1772 C C . ARG A 1 234 ? -5.639 -13.197 -0.171 1.00 90.62 234 ARG A C 1
ATOM 1774 O O . ARG A 1 234 ? -5.231 -12.486 0.748 1.00 90.62 234 ARG A O 1
ATOM 1781 N N . PRO A 1 235 ? -6.828 -13.008 -0.763 1.00 87.00 235 PRO A N 1
ATOM 1782 C CA . PRO A 1 235 ? -7.793 -12.050 -0.245 1.00 87.00 235 PRO A CA 1
ATOM 1783 C C . PRO A 1 235 ? -8.294 -12.511 1.127 1.00 87.00 235 PRO A C 1
ATOM 1785 O O . PRO A 1 235 ? -8.269 -13.704 1.443 1.00 87.00 235 PRO A O 1
ATOM 1788 N N . VAL A 1 236 ? -8.758 -11.564 1.935 1.00 86.81 236 VAL A N 1
ATOM 1789 C CA . VAL A 1 236 ? -9.460 -11.876 3.184 1.00 86.81 236 VAL A CA 1
ATOM 1790 C C . VAL A 1 236 ? -10.834 -12.478 2.882 1.00 86.81 236 VAL A C 1
ATOM 1792 O O . VAL A 1 236 ? -11.461 -12.166 1.866 1.00 86.81 236 VAL A O 1
ATOM 1795 N N . ASP A 1 237 ? -11.319 -13.345 3.770 1.00 85.94 237 ASP A N 1
ATOM 1796 C CA . ASP A 1 237 ? -12.675 -13.871 3.665 1.00 85.94 237 ASP A CA 1
ATOM 1797 C C . ASP A 1 237 ? -13.699 -12.747 3.882 1.00 85.94 237 ASP A C 1
ATOM 1799 O O . ASP A 1 237 ? -13.859 -12.207 4.979 1.00 85.94 237 ASP A O 1
ATOM 1803 N N . SER A 1 238 ? -14.423 -12.407 2.816 1.00 82.19 238 SER A N 1
ATOM 1804 C CA . SER A 1 238 ? -15.476 -11.393 2.856 1.00 82.19 238 SER A CA 1
ATOM 1805 C C . SER A 1 238 ? -16.566 -11.693 3.888 1.00 82.19 238 SER A C 1
ATOM 1807 O O . SER A 1 238 ? -17.137 -10.762 4.447 1.00 82.19 238 SER A O 1
ATOM 1809 N N . THR A 1 239 ? -16.846 -12.966 4.184 1.00 83.94 239 THR A N 1
ATOM 1810 C CA . THR A 1 239 ? -17.856 -13.335 5.184 1.00 83.94 239 THR A CA 1
ATOM 1811 C C . THR A 1 239 ? -17.394 -12.998 6.597 1.00 83.94 239 THR A C 1
ATOM 1813 O O . THR A 1 239 ? -18.205 -12.538 7.398 1.00 83.94 239 THR A O 1
ATOM 1816 N N . ALA A 1 240 ? -16.093 -13.116 6.875 1.00 84.69 240 ALA A N 1
ATOM 1817 C CA . ALA A 1 240 ? -15.510 -12.710 8.148 1.00 84.69 240 ALA A CA 1
ATOM 1818 C C . ALA A 1 240 ? -15.559 -11.182 8.321 1.00 84.69 240 ALA A C 1
ATOM 1820 O O . ALA A 1 240 ? -15.923 -10.687 9.385 1.00 84.69 240 ALA A O 1
ATOM 1821 N N . LEU A 1 241 ? -15.309 -10.422 7.246 1.00 82.62 241 LEU A N 1
ATOM 1822 C CA . LEU A 1 241 ? -15.477 -8.966 7.258 1.00 82.62 241 LEU A CA 1
ATOM 1823 C C . LEU A 1 241 ? -16.940 -8.538 7.414 1.00 82.62 241 LEU A C 1
ATOM 1825 O O . LEU A 1 241 ? -17.218 -7.593 8.140 1.00 82.62 241 LEU A O 1
ATOM 1829 N N . LEU A 1 242 ? -17.891 -9.225 6.780 1.00 80.38 242 LEU A N 1
ATOM 1830 C CA . LEU A 1 242 ? -19.324 -8.944 6.954 1.00 80.38 242 LEU A CA 1
ATOM 1831 C C . LEU A 1 242 ? -19.829 -9.341 8.354 1.00 80.38 242 LEU A C 1
ATOM 1833 O O . LEU A 1 242 ? -20.744 -8.711 8.888 1.00 80.38 242 LEU A O 1
ATOM 1837 N N . GLY A 1 243 ? -19.200 -10.341 8.976 1.00 77.31 243 GLY A N 1
ATOM 1838 C CA . GLY A 1 243 ? -19.422 -10.721 10.372 1.00 77.31 243 GLY A CA 1
ATOM 1839 C C . GLY A 1 243 ? -19.059 -9.623 11.378 1.00 77.31 243 GLY A C 1
ATOM 1840 O O . GLY A 1 243 ? -19.595 -9.615 12.483 1.00 77.31 243 GLY A O 1
ATOM 1841 N N . SER A 1 244 ? -18.248 -8.633 10.978 1.00 80.06 244 SER A N 1
ATOM 1842 C CA . SER A 1 244 ? -17.865 -7.490 11.823 1.00 80.06 244 SER A CA 1
ATOM 1843 C C . SER A 1 244 ? -19.022 -6.579 12.238 1.00 80.06 244 SER A C 1
ATOM 1845 O O . SER A 1 244 ? -18.832 -5.711 13.081 1.00 80.06 244 SER A O 1
ATOM 1847 N N . THR A 1 245 ? -20.228 -6.787 11.703 1.00 81.62 245 THR A N 1
ATOM 1848 C CA . THR A 1 245 ? -21.444 -6.050 12.093 1.00 81.62 245 THR A CA 1
ATOM 1849 C C . THR A 1 245 ? -21.796 -6.165 13.579 1.00 81.62 245 THR A C 1
ATOM 1851 O O . THR A 1 245 ? -22.576 -5.355 14.077 1.00 81.62 245 THR A O 1
ATOM 1854 N N . ALA A 1 246 ? -21.223 -7.139 14.293 1.00 90.12 246 ALA A N 1
ATOM 1855 C CA . ALA A 1 246 ? -21.317 -7.243 15.748 1.00 90.12 246 ALA A CA 1
ATOM 1856 C C . ALA A 1 246 ? -20.511 -6.164 16.501 1.00 90.12 246 ALA A C 1
ATOM 1858 O O . ALA A 1 246 ? -20.763 -5.951 17.686 1.00 90.12 246 ALA A O 1
ATOM 1859 N N . HIS A 1 247 ? -19.585 -5.485 15.822 1.00 94.81 247 HIS A N 1
ATOM 1860 C CA . HIS A 1 247 ? -18.738 -4.435 16.373 1.00 94.81 247 HIS A CA 1
ATOM 1861 C C . HIS A 1 247 ? -19.072 -3.074 15.771 1.00 94.81 247 HIS A C 1
ATOM 1863 O O . HIS A 1 247 ? -19.631 -2.958 14.679 1.00 94.81 247 HIS A O 1
ATOM 1869 N N . ARG A 1 248 ? -18.684 -2.015 16.476 1.00 95.25 248 ARG A N 1
ATOM 1870 C CA . ARG A 1 248 ? -18.867 -0.642 16.008 1.00 95.25 248 ARG A CA 1
ATOM 1871 C C . ARG A 1 248 ? -17.791 -0.196 15.021 1.00 95.25 248 ARG A C 1
ATOM 1873 O O . ARG A 1 248 ? -18.096 0.582 14.118 1.00 95.25 248 ARG A O 1
ATOM 1880 N N . TYR A 1 249 ? -16.556 -0.667 15.177 1.00 95.75 249 TYR A N 1
ATOM 1881 C CA . TYR A 1 249 ? -15.425 -0.225 14.361 1.00 95.75 249 TYR A CA 1
ATOM 1882 C C . TYR A 1 249 ? -14.640 -1.396 13.780 1.00 95.75 249 TYR A C 1
ATOM 1884 O O . TYR A 1 249 ? -14.515 -2.456 14.397 1.00 95.75 249 TYR A O 1
ATOM 1892 N N . VAL A 1 250 ? -14.055 -1.160 12.607 1.00 95.06 250 VAL A N 1
ATOM 1893 C CA . VAL A 1 250 ? -13.110 -2.071 11.958 1.00 95.06 250 VAL A CA 1
ATOM 1894 C C . VAL A 1 250 ? -11.860 -1.293 11.579 1.00 95.06 250 VAL A C 1
ATOM 1896 O O . VAL A 1 250 ? -11.943 -0.211 10.993 1.00 95.06 250 VAL A O 1
ATOM 1899 N N . ALA A 1 251 ? -10.700 -1.865 11.886 1.00 95.19 251 ALA A N 1
ATOM 1900 C CA . ALA A 1 251 ? -9.408 -1.362 11.460 1.00 95.19 251 ALA A CA 1
ATOM 1901 C C . ALA A 1 251 ? -8.681 -2.352 10.545 1.00 95.19 251 ALA A C 1
ATOM 1903 O O . ALA A 1 251 ? -8.706 -3.560 10.779 1.00 95.19 251 ALA A O 1
ATOM 1904 N N . ALA A 1 252 ? -8.003 -1.831 9.525 1.00 94.50 252 ALA A N 1
ATOM 1905 C CA . ALA A 1 252 ? -7.063 -2.580 8.700 1.00 94.50 252 ALA A CA 1
ATOM 1906 C C . ALA A 1 252 ? -5.650 -2.041 8.919 1.00 94.50 252 ALA A C 1
ATOM 1908 O O . ALA A 1 252 ? -5.413 -0.841 8.790 1.00 94.50 252 ALA A O 1
ATOM 1909 N N . PHE A 1 253 ? -4.713 -2.940 9.213 1.00 95.50 253 PHE A N 1
ATOM 1910 C CA . PHE A 1 253 ? -3.295 -2.628 9.371 1.00 95.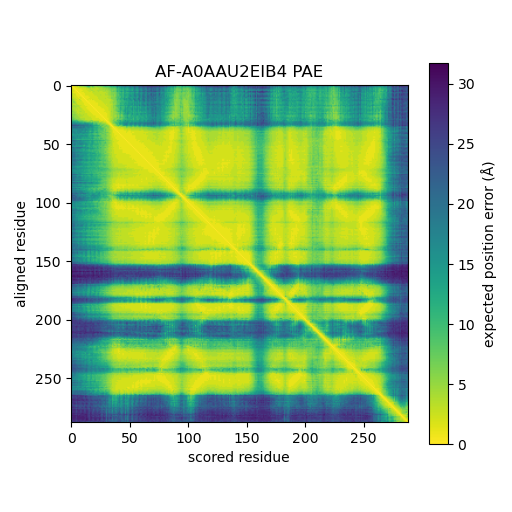50 253 PHE A CA 1
ATOM 1911 C C . PHE A 1 253 ? -2.536 -3.314 8.259 1.00 95.50 253 PHE A C 1
ATOM 1913 O O . PHE A 1 253 ? -2.500 -4.542 8.201 1.00 95.50 253 PHE A O 1
ATOM 1920 N N . SER A 1 254 ? -1.966 -2.521 7.367 1.00 94.62 254 SER A N 1
ATOM 1921 C CA . SER A 1 254 ? -1.340 -2.990 6.140 1.00 94.62 254 SER A CA 1
ATOM 1922 C C . SER A 1 254 ? 0.147 -2.672 6.161 1.00 94.62 254 SER A C 1
ATOM 1924 O O . SER A 1 254 ? 0.526 -1.504 6.198 1.00 94.62 254 SER A O 1
ATOM 1926 N N . PHE A 1 255 ? 0.984 -3.703 6.118 1.00 94.56 255 PHE A N 1
ATOM 1927 C CA . PHE A 1 255 ? 2.433 -3.564 6.012 1.00 94.56 255 PHE A CA 1
ATOM 1928 C C . PHE A 1 255 ? 2.859 -3.766 4.556 1.00 94.56 255 PHE A C 1
ATOM 1930 O O . PHE A 1 255 ? 2.656 -4.854 4.011 1.00 94.56 255 PHE A O 1
ATOM 1937 N N . ASP A 1 256 ? 3.453 -2.743 3.940 1.00 93.31 256 ASP A N 1
ATOM 1938 C CA . ASP A 1 256 ? 3.950 -2.774 2.559 1.00 93.31 256 ASP A CA 1
ATOM 1939 C C . ASP A 1 256 ? 5.481 -2.825 2.548 1.00 93.31 256 ASP A C 1
ATOM 1941 O O . ASP A 1 256 ? 6.157 -1.940 3.070 1.00 93.31 256 ASP A O 1
ATOM 1945 N N . ALA A 1 257 ? 6.026 -3.898 1.979 1.00 93.62 257 ALA A N 1
ATOM 1946 C CA . ALA A 1 257 ? 7.450 -4.161 1.861 1.00 93.62 257 ALA A CA 1
ATOM 1947 C C . ALA A 1 257 ? 7.857 -4.123 0.387 1.00 93.62 257 ALA A C 1
ATOM 1949 O O . ALA A 1 257 ? 7.642 -5.085 -0.358 1.00 93.62 257 ALA A O 1
ATOM 1950 N N . LYS A 1 258 ? 8.501 -3.036 -0.042 1.00 93.50 258 LYS A N 1
ATOM 1951 C CA . LYS A 1 258 ? 9.131 -2.968 -1.366 1.00 93.50 258 LYS A CA 1
ATOM 1952 C C . LYS A 1 258 ? 10.474 -3.698 -1.329 1.00 93.50 258 LYS A C 1
ATOM 1954 O O . LYS A 1 258 ? 11.438 -3.184 -0.771 1.00 93.50 258 LYS A O 1
ATOM 1959 N N . TYR A 1 259 ? 10.545 -4.887 -1.920 1.00 94.31 259 TYR A N 1
ATOM 1960 C CA . TYR A 1 259 ? 11.689 -5.790 -1.734 1.00 94.31 259 TYR A CA 1
ATOM 1961 C C . TYR A 1 259 ? 12.580 -5.949 -2.970 1.00 94.31 259 TYR A C 1
ATOM 1963 O O . TYR A 1 259 ? 13.709 -6.422 -2.846 1.00 94.31 259 TYR A O 1
ATOM 1971 N N . TYR A 1 260 ? 12.112 -5.545 -4.153 1.00 94.62 260 TYR A N 1
ATOM 1972 C CA . TYR A 1 260 ? 12.919 -5.569 -5.371 1.00 94.62 260 TYR A CA 1
ATOM 1973 C C . TYR A 1 260 ? 12.626 -4.359 -6.258 1.00 94.62 260 TYR A C 1
ATOM 1975 O O . TYR A 1 260 ? 11.474 -3.956 -6.432 1.00 94.62 260 TYR A O 1
ATOM 1983 N N . VAL A 1 261 ? 13.690 -3.797 -6.828 1.00 93.31 261 VAL A N 1
ATOM 1984 C CA . VAL A 1 261 ? 13.642 -2.809 -7.906 1.00 93.31 261 VAL A CA 1
ATOM 1985 C C . VAL A 1 261 ? 14.683 -3.223 -8.918 1.00 93.31 261 VAL A C 1
ATOM 1987 O O . VAL A 1 261 ? 15.847 -3.402 -8.554 1.00 93.31 261 VAL A O 1
ATOM 1990 N N . GLU A 1 262 ? 14.264 -3.362 -10.166 1.00 91.81 262 GLU A N 1
ATOM 1991 C CA . GLU A 1 262 ? 15.177 -3.558 -11.276 1.00 91.81 262 GLU A CA 1
ATOM 1992 C C . GLU A 1 262 ? 16.211 -2.419 -11.275 1.00 91.81 262 GLU A C 1
ATOM 1994 O O . GLU A 1 262 ? 15.835 -1.239 -11.282 1.00 91.81 262 GLU A O 1
ATOM 1999 N N . PRO A 1 263 ? 17.516 -2.736 -11.205 1.00 88.44 263 PRO A N 1
ATOM 2000 C CA . PRO A 1 263 ? 18.551 -1.723 -11.311 1.00 88.44 263 PRO A CA 1
ATOM 2001 C C . PRO A 1 263 ? 18.391 -0.963 -12.629 1.00 88.44 263 PRO A C 1
ATOM 2003 O O . PRO A 1 263 ? 18.008 -1.576 -13.626 1.00 88.44 263 PRO A O 1
ATOM 2006 N N . PRO A 1 264 ? 18.716 0.340 -12.685 1.00 83.19 264 PRO A N 1
ATOM 2007 C CA . PRO A 1 264 ? 18.742 1.038 -13.961 1.00 83.19 264 PRO A CA 1
ATOM 2008 C C . PRO A 1 264 ? 19.613 0.238 -14.933 1.00 83.19 264 PRO A C 1
ATOM 2010 O O . PRO A 1 264 ? 20.743 -0.124 -14.581 1.00 83.19 264 PRO A O 1
ATOM 2013 N N . ALA A 1 265 ? 19.065 -0.065 -16.118 1.00 78.00 265 ALA A N 1
ATOM 2014 C CA . ALA A 1 265 ? 19.800 -0.725 -17.190 1.00 78.00 265 ALA A CA 1
ATOM 2015 C C . ALA A 1 265 ? 21.152 -0.026 -17.301 1.00 78.00 265 ALA A C 1
ATOM 2017 O O . ALA A 1 265 ? 21.174 1.204 -17.395 1.00 78.00 265 ALA A O 1
ATOM 2018 N N . HIS A 1 266 ? 22.244 -0.786 -17.146 1.00 60.12 266 HIS A N 1
ATOM 2019 C CA . HIS A 1 266 ? 23.583 -0.227 -16.998 1.00 60.12 266 HIS A CA 1
ATOM 2020 C C . HIS A 1 266 ? 23.762 0.907 -17.997 1.00 60.12 266 HIS A C 1
ATOM 2022 O O . HIS A 1 266 ? 23.695 0.675 -19.207 1.00 60.12 266 HIS A O 1
ATOM 2028 N N . SER A 1 267 ? 23.939 2.133 -17.484 1.00 53.22 267 SER A N 1
ATOM 2029 C CA . SER A 1 267 ? 24.411 3.239 -18.308 1.00 53.22 267 SER A CA 1
ATOM 2030 C C . SER A 1 267 ? 25.568 2.673 -19.120 1.00 53.22 267 SER A C 1
ATOM 2032 O O . SER A 1 267 ? 26.435 2.052 -18.492 1.00 53.22 267 SER A O 1
ATOM 2034 N N . PRO A 1 268 ? 25.542 2.779 -20.463 1.00 51.06 268 PRO A N 1
ATOM 2035 C CA . PRO A 1 268 ? 26.550 2.154 -21.305 1.00 51.06 268 PRO A CA 1
ATOM 2036 C C . PRO A 1 268 ? 27.902 2.461 -20.687 1.00 51.06 268 PRO A C 1
ATOM 2038 O O . PRO A 1 268 ? 28.174 3.630 -20.391 1.00 51.06 268 PRO A O 1
ATOM 2041 N N . GLU A 1 269 ? 28.659 1.402 -20.381 1.00 52.69 269 GLU A N 1
ATOM 2042 C CA . GLU A 1 269 ? 29.971 1.516 -19.755 1.00 52.69 269 GLU A CA 1
ATOM 2043 C C . GLU A 1 269 ? 30.698 2.649 -20.483 1.00 52.69 269 GLU A C 1
ATOM 2045 O O . GLU A 1 269 ? 30.759 2.591 -21.720 1.00 52.69 269 GLU A O 1
ATOM 2050 N N . PRO A 1 270 ? 31.088 3.740 -19.785 1.00 65.69 270 PRO A N 1
ATOM 2051 C CA . PRO A 1 270 ? 31.607 4.927 -20.443 1.00 65.69 270 PRO A CA 1
ATOM 2052 C C . PRO A 1 270 ? 32.688 4.461 -21.399 1.00 65.69 270 PRO A C 1
ATOM 2054 O O . PRO A 1 270 ? 33.647 3.824 -20.962 1.00 65.69 270 PRO A O 1
ATOM 2057 N N . SER A 1 271 ? 32.456 4.677 -22.700 1.00 69.06 271 SER A N 1
ATOM 2058 C CA . SER A 1 271 ? 33.311 4.120 -23.742 1.00 69.06 271 SER A CA 1
ATOM 2059 C C . SER A 1 271 ? 34.747 4.413 -23.358 1.00 69.06 271 SER A C 1
ATOM 2061 O O . SER A 1 271 ? 35.059 5.572 -23.062 1.00 69.06 271 SER A O 1
ATOM 2063 N N . ALA A 1 272 ? 35.574 3.363 -23.285 1.00 68.44 272 ALA A N 1
ATOM 2064 C CA . ALA A 1 272 ? 36.970 3.503 -22.907 1.00 68.44 272 ALA A CA 1
ATOM 2065 C C . ALA A 1 272 ? 37.539 4.719 -23.652 1.00 68.44 272 ALA A C 1
ATOM 2067 O O . ALA A 1 272 ? 37.313 4.828 -24.866 1.00 68.44 272 ALA A O 1
ATOM 2068 N N . PRO A 1 273 ? 38.171 5.675 -22.945 1.00 68.12 273 PRO A N 1
ATOM 2069 C CA . PRO A 1 273 ? 38.641 6.892 -23.581 1.00 68.12 273 PRO A CA 1
ATOM 2070 C C . PRO A 1 273 ? 39.480 6.506 -24.804 1.00 68.12 273 PRO A C 1
ATOM 2072 O O . PRO A 1 273 ? 40.221 5.519 -24.734 1.00 68.12 273 PRO A O 1
ATOM 2075 N N . PRO A 1 274 ? 39.339 7.220 -25.937 1.00 70.00 274 PRO A N 1
ATOM 2076 C CA . PRO A 1 274 ? 40.051 6.874 -27.160 1.00 70.00 274 PRO A CA 1
ATOM 2077 C C . PRO A 1 274 ? 41.533 6.684 -26.840 1.00 70.00 274 PRO A C 1
ATOM 2079 O O . PRO A 1 274 ? 42.108 7.479 -26.090 1.00 70.00 274 PRO A O 1
ATOM 2082 N N . ALA A 1 275 ? 42.134 5.613 -27.365 1.00 66.81 275 ALA A N 1
ATOM 2083 C CA . ALA A 1 275 ? 43.542 5.304 -27.146 1.00 66.81 275 ALA A CA 1
ATOM 2084 C C . ALA A 1 275 ? 44.391 6.535 -27.511 1.00 66.81 275 ALA A C 1
ATOM 2086 O O . ALA A 1 275 ? 44.522 6.874 -28.685 1.00 66.81 275 ALA A O 1
ATOM 2087 N N . GLY A 1 276 ? 44.900 7.240 -26.495 1.00 68.94 276 GLY A N 1
ATOM 2088 C CA . GLY A 1 276 ? 45.597 8.521 -26.655 1.00 68.94 276 GLY A CA 1
ATOM 2089 C C . GLY A 1 276 ? 45.036 9.696 -25.846 1.00 68.94 276 GLY A C 1
ATOM 2090 O O . GLY A 1 276 ? 45.640 10.764 -25.879 1.00 68.94 276 GLY A O 1
ATOM 2091 N N . ALA A 1 277 ? 43.935 9.540 -25.102 1.00 60.34 277 ALA A N 1
ATOM 2092 C CA . ALA A 1 277 ? 43.529 10.561 -24.137 1.00 60.34 277 ALA A CA 1
ATOM 2093 C C . ALA A 1 277 ? 44.610 10.701 -23.041 1.00 60.34 277 ALA A C 1
ATOM 2095 O O . ALA A 1 277 ? 44.980 9.692 -22.429 1.00 60.34 277 ALA A O 1
ATOM 2096 N N . PRO A 1 278 ? 45.145 11.909 -22.793 1.00 67.81 278 PRO A N 1
ATOM 2097 C CA . PRO A 1 278 ? 46.176 12.098 -21.785 1.00 67.81 278 PRO A CA 1
ATOM 2098 C C . PRO A 1 278 ? 45.643 11.736 -20.398 1.00 67.81 278 PRO A C 1
ATOM 2100 O O . PRO A 1 278 ? 44.519 12.085 -20.030 1.00 67.81 278 PRO A O 1
ATOM 2103 N N . ALA A 1 279 ? 46.454 11.022 -19.618 1.00 64.06 279 ALA A N 1
ATOM 2104 C CA . ALA A 1 279 ? 46.109 10.655 -18.254 1.00 64.06 279 ALA A CA 1
ATOM 2105 C C . ALA A 1 279 ? 45.995 11.922 -17.392 1.00 64.06 279 ALA A C 1
ATOM 2107 O O . ALA A 1 279 ? 46.996 12.531 -17.016 1.00 64.06 279 ALA A O 1
ATOM 2108 N N . CYS A 1 280 ? 44.772 12.326 -17.053 1.00 62.28 280 CYS A N 1
ATOM 2109 C CA . CYS A 1 280 ? 44.564 13.350 -16.040 1.00 62.28 280 CYS A CA 1
ATOM 2110 C C . CYS A 1 280 ? 44.846 12.723 -14.667 1.00 62.28 280 CYS A C 1
ATOM 2112 O O . CYS A 1 280 ? 44.050 11.939 -14.149 1.00 62.28 280 CYS A O 1
ATOM 2114 N N . HIS A 1 281 ? 45.989 13.052 -14.067 1.00 63.81 281 HIS A N 1
ATOM 2115 C CA . HIS A 1 281 ? 46.250 12.695 -12.677 1.00 63.81 281 HIS A CA 1
ATOM 2116 C C . HIS A 1 281 ? 45.292 13.473 -11.766 1.00 63.81 281 HIS A C 1
ATOM 2118 O O . HIS A 1 281 ? 45.300 14.705 -11.737 1.00 63.81 281 HIS A O 1
ATOM 2124 N N . SER A 1 282 ? 44.447 12.744 -11.032 1.00 58.53 282 SER A N 1
ATOM 2125 C CA . SER A 1 282 ? 43.544 13.318 -10.032 1.00 58.53 282 SER A CA 1
ATOM 2126 C C . SER A 1 282 ? 44.339 14.1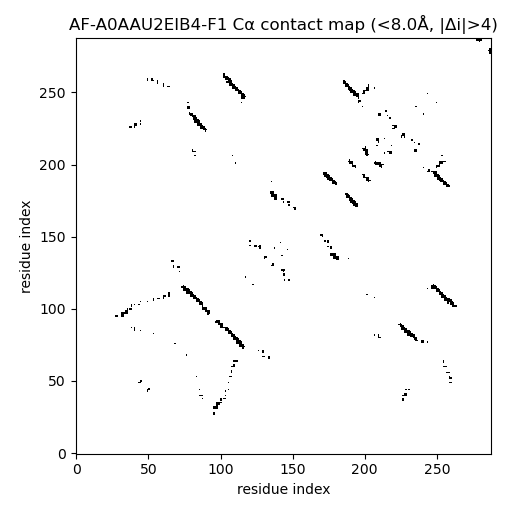82 -9.043 1.00 58.53 282 SER A C 1
ATOM 2128 O O . SER A 1 282 ? 45.254 13.687 -8.387 1.00 58.53 282 SER A O 1
ATOM 2130 N N . GLY A 1 283 ? 44.012 15.478 -8.973 1.00 62.47 283 GLY A N 1
ATOM 2131 C CA . GLY A 1 283 ? 44.578 16.430 -8.008 1.00 62.47 283 GLY A CA 1
ATOM 2132 C C . GLY A 1 283 ? 45.415 17.586 -8.574 1.00 62.47 283 GLY A C 1
ATOM 2133 O O . GLY A 1 283 ? 45.742 18.493 -7.816 1.00 62.47 283 GLY A O 1
ATOM 2134 N N . SER A 1 284 ? 45.747 17.620 -9.872 1.00 65.81 284 SER A N 1
ATOM 2135 C CA . SER A 1 284 ? 46.643 18.663 -10.423 1.00 65.81 284 SER A CA 1
ATOM 2136 C C . SER A 1 284 ? 45.943 19.880 -11.046 1.00 65.81 284 SER A C 1
ATOM 2138 O O . SER A 1 284 ? 46.600 20.879 -11.339 1.00 65.81 284 SER A O 1
ATOM 2140 N N . GLY A 1 285 ? 44.634 19.814 -11.309 1.00 55.91 285 GLY A N 1
ATOM 2141 C CA . GLY A 1 285 ? 43.896 20.886 -11.993 1.00 55.91 285 GLY A CA 1
ATOM 2142 C C . GLY A 1 285 ? 44.366 21.187 -13.428 1.00 55.91 285 GLY A C 1
ATOM 2143 O O . GLY A 1 285 ? 43.944 22.191 -13.999 1.00 55.91 285 GLY A O 1
ATOM 2144 N N . ARG A 1 286 ? 45.240 20.355 -14.017 1.00 57.50 286 ARG A N 1
ATOM 2145 C CA . ARG A 1 286 ? 45.734 20.482 -15.398 1.00 57.50 286 ARG A CA 1
ATOM 2146 C C . ARG A 1 286 ? 45.937 19.098 -16.017 1.00 57.50 286 ARG A C 1
ATOM 2148 O O . ARG A 1 286 ? 46.669 18.282 -15.458 1.00 57.50 286 ARG A O 1
ATOM 2155 N N . CYS A 1 287 ? 45.310 18.862 -17.166 1.00 56.75 287 CYS A N 1
ATOM 2156 C CA . CYS A 1 287 ? 45.635 17.745 -18.053 1.00 56.75 287 CYS A CA 1
ATOM 2157 C C . CYS A 1 287 ? 46.610 18.277 -19.115 1.00 56.75 287 CYS A C 1
ATOM 2159 O O . CYS A 1 287 ? 46.333 19.328 -19.696 1.00 56.75 287 CYS A O 1
ATOM 2161 N N . ASN A 1 288 ? 47.749 17.608 -19.304 1.00 61.53 288 ASN A N 1
ATOM 2162 C CA . ASN A 1 288 ? 48.741 17.949 -20.333 1.00 61.53 288 ASN A CA 1
ATOM 2163 C C . ASN A 1 288 ? 48.527 17.099 -21.576 1.00 61.53 288 ASN A C 1
ATOM 2165 O O . ASN A 1 288 ? 48.365 15.876 -21.386 1.00 61.53 288 ASN A O 1
#

Foldseek 3Di:
DVVVVVVVVVVVVVVVVVVVVVVVVVVLQVPQPPADPEDPQVCVCPDPLNVVLVVVQVVVQVVVVVLLCVLCVQWDWLWKWKWKKWKKFWDDDPDRHHIDIFWTWIKMKMKTKTFHADDVLVVQVSVQVSCVVVQKAWDVRAGLNNVVVVVQPPPPDDDPPDPDDDDRDDDWDWDWTKIDGPPDAPKIKIKTKGFPPDWQQADDDPSSPLEPPDPPDDDDDPDPTMDMDIPDGGRRDVVSSNVSPVGGMMMMIMMMHGRDTHDPPPPPPPPDPPPPQADDDPPDPDGD

pLDDT: mean 83.78, std 14.6, range [45.41, 97.81]

Solvent-accessible surface area (backbone atoms only — not comparable to full-atom values): 16397 Å² total; per-residue (Å²): 123,64,68,66,56,51,51,51,52,52,55,50,51,52,51,53,52,51,52,51,52,52,50,51,51,52,50,52,61,71,63,32,52,70,71,56,78,78,77,64,41,63,61,52,54,67,31,70,68,43,49,52,31,49,52,53,41,48,56,50,38,54,49,51,53,51,54,52,52,74,70,40,80,85,41,49,78,50,47,52,31,38,38,26,40,28,32,30,42,49,44,78,46,68,94,65,41,41,51,40,70,49,62,44,36,28,35,38,38,35,33,42,32,35,30,34,77,77,64,64,63,61,53,32,45,56,46,46,53,47,43,43,75,74,45,38,42,43,61,90,74,58,48,60,47,57,53,50,53,59,71,68,47,72,78,78,81,73,73,99,75,79,90,69,91,74,72,84,78,81,74,78,54,75,47,77,50,48,26,41,42,75,96,50,79,63,42,37,38,23,43,23,41,20,36,55,93,50,76,40,37,40,34,61,102,80,44,33,39,58,51,58,85,33,93,81,48,80,78,72,57,74,51,98,52,30,40,51,38,73,84,38,82,39,60,46,61,64,66,41,59,61,58,42,70,85,30,55,30,31,36,19,44,17,32,38,29,59,57,42,66,53,71,77,76,74,71,73,74,76,71,75,71,61,96,80,66,62,81,62,61,89,88,65,94,62,72,114